Protein AF-A0A453KCB7-F1 (afdb_monomer_lite)

Foldseek 3Di:
DDDDDDDDDDDDDDDDDDDDDDDDDDDDDDDDDDDDDDDPPPPDPPPPQQPQAALFQRDGFDWDFAPALQSGIWAADCVRCVVRNGPTPHHDPVLVVVLVVCPVNSHDHDPCRVQQWAAQLAPRDIWHNDPVPQTQWDHAPPRSPSHIHGLLRQLCLVCVPDPVSSVVSSVVVSVPDHHHGLLQAAPQPRDGADLVDQQRQWAAESRHSHIHGNVGDDVLQDCDQDPVVRRDHFWHDPPGPSYIYGHPPVD

Radius of gyration: 25.97 Å; chains: 1; bounding box: 80×71×71 Å

Structure (mmCIF, N/CA/C/O backbone):
data_AF-A0A453KCB7-F1
#
_entry.id   AF-A0A453KCB7-F1
#
loop_
_atom_site.group_PDB
_atom_site.id
_atom_site.type_symbol
_atom_site.label_atom_id
_atom_site.label_alt_id
_atom_site.label_comp_id
_atom_site.label_asym_id
_atom_site.label_entity_id
_atom_site.label_seq_id
_atom_site.pdbx_PDB_ins_code
_atom_site.Cartn_x
_atom_site.Cartn_y
_atom_site.Cartn_z
_atom_site.occupancy
_atom_site.B_iso_or_equiv
_atom_site.auth_seq_id
_atom_site.auth_comp_id
_atom_site.auth_asym_id
_atom_site.auth_atom_id
_atom_site.pdbx_PDB_model_num
ATOM 1 N N . MET A 1 1 ? -40.804 34.529 1.911 1.00 41.56 1 MET A N 1
ATOM 2 C CA . MET A 1 1 ? -39.452 33.935 1.994 1.00 41.56 1 MET A CA 1
ATOM 3 C C . MET A 1 1 ? -38.650 34.722 3.017 1.00 41.56 1 MET A C 1
ATOM 5 O O . MET A 1 1 ? -38.252 35.844 2.739 1.00 41.56 1 MET A O 1
ATOM 9 N N . ALA A 1 2 ? -38.554 34.198 4.239 1.00 29.33 2 ALA A N 1
ATOM 10 C CA . ALA A 1 2 ? -37.976 34.894 5.384 1.00 29.33 2 ALA A CA 1
ATOM 11 C C . ALA A 1 2 ? -36.468 34.620 5.481 1.00 29.33 2 ALA A C 1
ATOM 13 O O . ALA A 1 2 ? -36.038 33.469 5.507 1.00 29.33 2 ALA A O 1
ATOM 14 N N . VAL A 1 3 ? -35.679 35.692 5.529 1.00 31.62 3 VAL A N 1
ATOM 15 C CA . VAL A 1 3 ? -34.226 35.668 5.714 1.00 31.62 3 VAL A CA 1
ATOM 16 C C . VAL A 1 3 ? -33.945 35.707 7.215 1.00 31.62 3 VAL A C 1
ATOM 18 O O . VAL A 1 3 ? -34.138 36.742 7.848 1.00 31.62 3 VAL A O 1
ATOM 21 N N . ILE A 1 4 ? -33.483 34.597 7.793 1.00 30.34 4 ILE A N 1
ATOM 22 C CA . ILE A 1 4 ? -33.011 34.554 9.184 1.00 30.34 4 ILE A CA 1
ATOM 23 C C . ILE A 1 4 ? -31.482 34.475 9.165 1.00 30.34 4 ILE A C 1
ATOM 25 O O . ILE A 1 4 ? -30.887 33.419 8.964 1.00 30.34 4 ILE A O 1
ATOM 29 N N . LYS A 1 5 ? -30.846 35.635 9.363 1.00 32.28 5 LYS A N 1
ATOM 30 C CA . LYS A 1 5 ? -29.424 35.768 9.703 1.00 32.28 5 LYS A CA 1
ATOM 31 C C . LYS A 1 5 ? -29.228 35.321 11.153 1.00 32.28 5 LYS A C 1
ATOM 33 O O . LYS A 1 5 ? -29.702 35.999 12.062 1.00 32.28 5 LYS A O 1
ATOM 38 N N . VAL A 1 6 ? -28.496 34.231 11.380 1.00 31.25 6 VAL A N 1
ATOM 39 C CA . VAL A 1 6 ? -28.022 33.866 12.724 1.00 31.25 6 VAL A CA 1
ATOM 40 C C . VAL A 1 6 ? -26.635 34.463 12.960 1.00 31.25 6 VAL A C 1
ATOM 42 O O . VAL A 1 6 ? -25.749 34.452 12.110 1.00 31.25 6 VAL A O 1
ATOM 45 N N . ARG A 1 7 ? -26.519 35.073 14.135 1.00 28.81 7 ARG A N 1
ATOM 46 C CA . ARG A 1 7 ? -25.497 35.999 14.616 1.00 28.81 7 ARG A CA 1
ATOM 47 C C . ARG A 1 7 ? -24.316 35.204 15.187 1.00 28.81 7 ARG A C 1
ATOM 49 O O . ARG A 1 7 ? -24.512 34.427 16.114 1.00 28.81 7 ARG A O 1
ATOM 56 N N . MET A 1 8 ? -23.097 35.411 14.681 1.00 31.83 8 MET A N 1
ATOM 57 C CA . MET A 1 8 ? -21.893 34.831 15.294 1.00 31.83 8 MET A CA 1
ATOM 58 C C . MET A 1 8 ? -21.563 35.558 16.604 1.00 31.83 8 MET A C 1
ATOM 60 O O . MET A 1 8 ? -21.292 36.761 16.616 1.00 31.83 8 MET A O 1
ATOM 64 N N . SER A 1 9 ? -21.604 34.833 17.720 1.00 33.06 9 SER A N 1
ATOM 65 C CA . SER A 1 9 ? -21.192 35.314 19.037 1.00 33.06 9 SER A CA 1
ATOM 66 C C . SER A 1 9 ? -19.686 35.130 19.246 1.00 33.06 9 SER A C 1
ATOM 68 O O . SER A 1 9 ? -19.130 34.055 19.041 1.00 33.06 9 SER A O 1
ATOM 70 N N . LYS A 1 10 ? -19.050 36.224 19.671 1.00 31.62 10 LYS A N 1
ATOM 71 C CA . LYS A 1 10 ? -17.623 36.411 19.959 1.00 31.62 10 LYS A CA 1
ATOM 72 C C . LYS A 1 10 ? -17.105 35.423 21.018 1.00 31.62 10 LYS A C 1
ATOM 74 O O . LYS A 1 10 ? -17.576 35.455 22.152 1.00 31.62 10 LYS A O 1
ATOM 79 N N . LEU A 1 11 ? -16.069 34.649 20.692 1.00 31.98 11 LEU A N 1
ATOM 80 C CA . LEU A 1 11 ? -15.207 33.991 21.681 1.00 31.98 11 LEU A CA 1
ATOM 81 C C . LEU A 1 11 ? -14.164 34.999 22.184 1.00 31.98 11 LEU A C 1
ATOM 83 O O . LEU A 1 11 ? -13.459 35.635 21.399 1.00 31.98 11 LEU A O 1
ATOM 87 N N . ARG A 1 12 ? -14.123 35.194 23.506 1.00 31.25 12 ARG A N 1
ATOM 88 C CA . ARG A 1 12 ? -13.197 36.098 24.199 1.00 31.25 12 ARG A CA 1
ATOM 89 C C . ARG A 1 12 ? -11.869 35.390 24.482 1.00 31.25 12 ARG A C 1
ATOM 91 O O . ARG A 1 12 ? -11.841 34.231 24.875 1.00 31.25 12 ARG A O 1
ATOM 98 N N . LYS A 1 13 ? -10.788 36.146 24.300 1.00 27.88 13 LYS A N 1
ATOM 99 C CA . LYS A 1 13 ? -9.385 35.826 24.597 1.00 27.88 13 LYS A CA 1
ATOM 100 C C . LYS A 1 13 ? -9.148 35.967 26.110 1.00 27.88 13 LYS A C 1
ATOM 102 O O . LYS A 1 13 ? -9.573 36.975 26.672 1.00 27.88 13 LYS A O 1
ATOM 107 N N . ALA A 1 14 ? -8.452 35.026 26.748 1.00 28.95 14 ALA A N 1
ATOM 108 C CA . ALA A 1 14 ? -7.941 35.180 28.114 1.00 28.95 14 ALA A CA 1
ATOM 109 C C . ALA A 1 14 ? -6.407 35.085 28.118 1.00 28.95 14 ALA A C 1
ATOM 111 O O . ALA A 1 14 ? -5.822 34.300 27.373 1.00 28.95 14 ALA A O 1
ATOM 112 N N . LYS A 1 15 ? -5.792 35.978 28.899 1.00 29.30 15 LYS A N 1
ATOM 113 C CA . LYS A 1 15 ? -4.361 36.290 29.003 1.00 29.30 15 LYS A CA 1
ATOM 114 C C . LYS A 1 15 ? -3.685 35.483 30.124 1.00 29.30 15 LYS A C 1
ATOM 116 O O . LYS A 1 15 ? -4.331 35.094 31.089 1.00 29.30 15 LYS A O 1
ATOM 121 N N . SER A 1 16 ? -2.374 35.341 29.958 1.00 28.94 16 SER A N 1
ATOM 122 C CA . SER A 1 16 ? -1.310 34.885 30.865 1.00 28.94 16 SER A CA 1
ATOM 123 C C . SER A 1 16 ? -1.221 35.606 32.216 1.00 28.94 16 SER A C 1
ATOM 125 O O . SER A 1 16 ? -1.474 36.811 32.246 1.00 28.94 16 SER A O 1
ATOM 127 N N . VAL A 1 17 ? -0.690 34.920 33.244 1.00 30.56 17 VAL A N 1
ATOM 128 C CA . VAL A 1 17 ? 0.020 35.509 34.405 1.00 30.56 17 VAL A CA 1
ATOM 129 C C . VAL A 1 17 ? 1.101 34.524 34.931 1.00 30.56 17 VAL A C 1
ATOM 131 O O . VAL A 1 17 ? 0.758 33.455 35.429 1.00 30.56 17 VAL A O 1
ATOM 134 N N . GLU A 1 18 ? 2.387 34.884 34.778 1.00 27.91 18 GLU A N 1
ATOM 135 C CA . GLU A 1 18 ? 3.555 34.546 35.644 1.00 27.91 18 GLU A CA 1
ATOM 136 C C . GLU A 1 18 ? 3.420 35.334 36.974 1.00 27.91 18 GLU A C 1
ATOM 138 O O . GLU A 1 18 ? 2.733 36.348 36.990 1.00 27.91 18 GLU A O 1
ATOM 143 N N . ASP A 1 19 ? 3.985 35.039 38.146 1.00 28.39 19 ASP A N 1
ATOM 144 C CA . ASP A 1 19 ? 5.304 34.544 38.561 1.00 28.39 19 ASP A CA 1
ATOM 145 C C . ASP A 1 19 ? 5.238 34.363 40.105 1.00 28.39 19 ASP A C 1
ATOM 147 O O . ASP A 1 19 ? 4.403 35.017 40.740 1.00 28.39 19 ASP A O 1
ATOM 151 N N . SER A 1 20 ? 6.134 33.584 40.729 1.00 30.25 20 SER A N 1
ATOM 152 C CA . SER A 1 20 ? 6.826 33.964 41.987 1.00 30.25 20 SER A CA 1
ATOM 153 C C . SER A 1 20 ? 7.680 32.841 42.589 1.00 30.25 20 SER A C 1
ATOM 155 O O . SER A 1 20 ? 7.217 31.792 43.030 1.00 30.25 20 SER A O 1
ATOM 157 N N . ARG A 1 21 ? 8.967 33.179 42.648 1.00 30.42 21 ARG A N 1
ATOM 158 C CA . ARG A 1 21 ? 10.154 32.519 43.202 1.00 30.42 21 ARG A CA 1
ATOM 159 C C . ARG A 1 21 ? 10.102 32.290 44.719 1.00 30.42 21 ARG A C 1
ATOM 161 O O . ARG A 1 21 ? 9.558 33.121 45.437 1.00 30.42 21 ARG A O 1
ATOM 168 N N . HIS A 1 22 ? 10.872 31.305 45.199 1.00 30.73 22 HIS A N 1
ATOM 169 C CA . HIS A 1 22 ? 11.729 31.431 46.390 1.00 30.73 22 HIS A CA 1
ATOM 170 C C . HIS A 1 22 ? 13.075 30.705 46.170 1.00 30.73 22 HIS A C 1
ATOM 172 O O . HIS A 1 22 ? 13.147 29.646 45.557 1.00 30.73 22 HIS A O 1
ATOM 178 N N . LYS A 1 23 ? 14.140 31.369 46.629 1.00 29.19 23 LYS A N 1
ATOM 179 C CA . LYS A 1 23 ? 15.594 31.142 46.473 1.00 29.19 23 LYS A CA 1
ATOM 180 C C . LYS A 1 23 ? 16.082 30.314 47.693 1.00 29.19 23 LYS A C 1
ATOM 182 O O . LYS A 1 23 ? 15.502 30.486 48.761 1.00 29.19 23 LYS A O 1
ATOM 187 N N . SER A 1 24 ? 17.124 29.466 47.670 1.00 30.88 24 SER A N 1
ATOM 188 C CA . SER A 1 24 ? 18.532 29.883 47.880 1.00 30.88 24 SER A CA 1
ATOM 189 C C . SER A 1 24 ? 19.540 28.711 47.982 1.00 30.88 24 SER A C 1
ATOM 191 O O . SER A 1 24 ? 19.246 27.724 48.643 1.00 30.88 24 SER A O 1
ATOM 193 N N . ALA A 1 25 ? 20.742 28.957 47.421 1.00 28.39 25 ALA A N 1
ATOM 194 C CA . ALA A 1 25 ? 22.129 28.579 47.804 1.00 28.39 25 ALA A CA 1
ATOM 195 C C . ALA A 1 25 ? 22.531 27.082 47.928 1.00 28.39 25 ALA A C 1
ATOM 197 O O . ALA A 1 25 ? 22.024 26.380 48.788 1.00 28.39 25 ALA A O 1
ATOM 198 N N . SER A 1 26 ? 23.390 26.492 47.075 1.00 27.88 26 SER A N 1
ATOM 199 C CA . SER A 1 26 ? 24.835 26.710 46.775 1.00 27.88 26 SER A CA 1
ATOM 200 C C . SER A 1 26 ? 25.822 26.092 47.785 1.00 27.88 26 SER A C 1
ATOM 202 O O . SER A 1 26 ? 25.968 26.628 48.881 1.00 27.88 26 SER A O 1
ATOM 204 N N . ARG A 1 27 ? 26.576 25.060 47.348 1.00 29.47 27 ARG A N 1
ATOM 205 C CA . ARG A 1 27 ? 28.035 24.837 47.559 1.00 29.47 27 ARG A CA 1
ATOM 206 C C . ARG A 1 27 ? 28.506 23.526 46.882 1.00 29.47 27 ARG A C 1
ATOM 208 O O . ARG A 1 27 ? 28.084 22.449 47.281 1.00 29.47 27 ARG A O 1
ATOM 215 N N . GLU A 1 28 ? 29.395 23.639 45.892 1.00 28.20 28 GLU A N 1
ATOM 216 C CA . GLU A 1 28 ? 30.331 22.589 45.416 1.00 28.20 28 GLU A CA 1
ATOM 217 C C . GLU A 1 28 ? 31.746 22.855 46.016 1.00 28.20 28 GLU A C 1
ATOM 219 O O . GLU A 1 28 ? 31.841 23.809 46.800 1.00 28.20 28 GLU A O 1
ATOM 224 N N . PRO A 1 29 ? 32.876 22.183 45.649 1.00 38.56 29 PRO A N 1
ATOM 225 C CA . PRO A 1 29 ? 33.116 20.967 44.830 1.00 38.56 29 PRO A CA 1
ATOM 226 C C . PRO A 1 29 ? 34.143 19.975 45.451 1.00 38.56 29 PRO A C 1
ATOM 228 O O . PRO A 1 29 ? 34.839 20.334 46.398 1.00 38.56 29 PRO A O 1
ATOM 231 N N . LYS A 1 30 ? 34.340 18.778 44.860 1.00 30.33 30 LYS A N 1
ATOM 232 C CA . LYS A 1 30 ? 35.670 18.121 44.773 1.00 30.33 30 LYS A CA 1
ATOM 233 C C . LYS A 1 30 ? 35.814 17.233 43.530 1.00 30.33 30 LYS A C 1
ATOM 235 O O . LYS A 1 30 ? 34.932 16.450 43.196 1.00 30.33 30 LYS A O 1
ATOM 240 N N . GLU A 1 31 ? 36.967 17.407 42.893 1.00 26.72 31 GLU A N 1
ATOM 241 C CA . GLU A 1 31 ? 37.466 16.789 41.666 1.00 26.72 31 GLU A CA 1
ATOM 242 C C . GLU A 1 31 ? 37.815 15.301 41.821 1.00 26.72 31 GLU A C 1
ATOM 244 O O . GLU A 1 31 ? 38.235 14.847 42.885 1.00 26.72 31 GLU A O 1
ATOM 249 N N . GLY A 1 32 ? 37.737 14.571 40.708 1.00 27.88 32 GLY A N 1
ATOM 250 C CA . GLY A 1 32 ? 38.298 13.234 40.542 1.00 27.88 32 GLY A CA 1
ATOM 251 C C . GLY A 1 32 ? 38.357 12.875 39.060 1.00 27.88 32 GLY A C 1
ATOM 252 O O . GLY A 1 32 ? 37.350 12.514 38.462 1.00 27.88 32 GLY A O 1
ATOM 253 N N . GLN A 1 33 ? 39.538 13.039 38.465 1.00 31.34 33 GLN A N 1
ATOM 254 C CA . GLN A 1 33 ? 39.859 12.698 37.079 1.00 31.34 33 GLN A CA 1
ATOM 255 C C . GLN A 1 33 ? 39.715 11.191 36.826 1.00 31.34 33 GLN A C 1
ATOM 257 O O . GLN A 1 33 ? 40.249 10.384 37.583 1.00 31.34 33 GLN A O 1
ATOM 262 N N . SER A 1 34 ? 39.113 10.810 35.699 1.00 30.91 34 SER A N 1
ATOM 263 C CA . SER A 1 34 ? 39.568 9.638 34.949 1.00 30.91 34 SER A CA 1
ATOM 264 C C . SER A 1 34 ? 39.183 9.758 33.479 1.00 30.91 34 SER A C 1
ATOM 266 O O . SER A 1 34 ? 38.151 10.317 33.116 1.00 30.91 34 SER A O 1
ATOM 268 N N . SER A 1 35 ? 40.100 9.307 32.643 1.00 31.36 35 SER A N 1
ATOM 269 C CA . SER A 1 35 ? 40.261 9.615 31.234 1.00 31.36 35 SER A CA 1
ATOM 270 C C . SER A 1 35 ? 39.748 8.497 30.318 1.00 31.36 35 SER A C 1
ATOM 272 O O . SER A 1 35 ? 39.725 7.326 30.685 1.00 31.36 35 SER A O 1
ATOM 274 N N . ASN A 1 36 ? 39.513 8.899 29.058 1.00 30.78 36 ASN A N 1
ATOM 275 C CA . ASN A 1 36 ? 39.537 8.099 27.819 1.00 30.78 36 ASN A CA 1
ATOM 276 C C . ASN A 1 36 ? 38.233 7.388 27.369 1.00 30.78 36 ASN A C 1
ATOM 278 O O . ASN A 1 36 ? 37.413 7.000 28.190 1.00 30.78 36 ASN A O 1
ATOM 282 N N . PRO A 1 37 ? 38.077 7.075 26.065 1.00 36.44 37 PRO A N 1
ATOM 283 C CA . PRO A 1 37 ? 38.088 7.967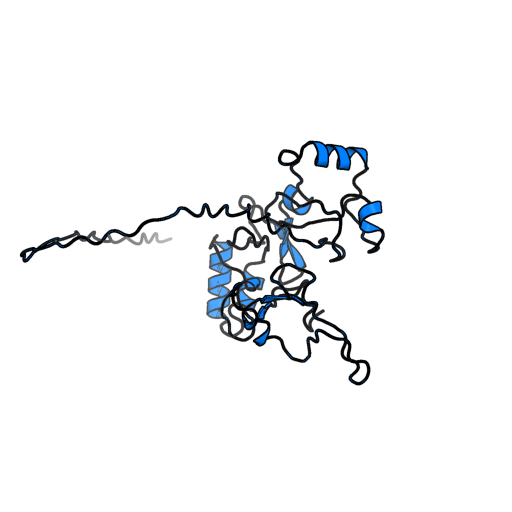 24.903 1.00 36.44 37 PRO A CA 1
ATOM 284 C C . PRO A 1 37 ? 36.794 7.882 24.065 1.00 36.44 37 PRO A C 1
ATOM 286 O O . PRO A 1 37 ? 36.002 6.944 24.152 1.00 36.44 37 PRO A O 1
ATOM 289 N N . LYS A 1 38 ? 36.647 8.863 23.167 1.00 37.97 38 LYS A N 1
ATOM 290 C CA . LYS A 1 38 ? 35.684 8.917 22.058 1.00 37.97 38 LYS A CA 1
ATOM 291 C C . LYS A 1 38 ? 35.571 7.573 21.322 1.00 37.97 38 LYS A C 1
ATOM 293 O O . LYS A 1 38 ? 36.537 7.125 20.709 1.00 37.97 38 LYS A O 1
ATOM 298 N N . ARG A 1 39 ? 34.365 7.003 21.273 1.00 30.97 39 ARG A N 1
ATOM 299 C CA . ARG A 1 39 ? 33.957 6.104 20.187 1.00 30.97 39 ARG A CA 1
ATOM 300 C C . ARG A 1 39 ? 33.005 6.864 19.280 1.00 30.97 39 ARG A C 1
ATOM 302 O O . ARG A 1 39 ? 31.911 7.242 19.684 1.00 30.97 39 ARG A O 1
ATOM 309 N N . ALA A 1 40 ? 33.486 7.128 18.071 1.00 35.38 40 ALA A N 1
ATOM 310 C CA . ALA A 1 40 ? 32.668 7.557 16.957 1.00 35.38 40 ALA A CA 1
ATOM 311 C C . ALA A 1 40 ? 31.656 6.442 16.673 1.00 35.38 40 ALA A C 1
ATOM 313 O O . ALA A 1 40 ? 32.043 5.362 16.230 1.00 35.38 40 ALA A O 1
ATOM 314 N N . ASN A 1 41 ? 30.383 6.684 16.973 1.00 35.50 41 ASN A N 1
ATOM 315 C CA . ASN A 1 41 ? 29.322 5.838 16.458 1.00 35.50 41 ASN A CA 1
ATOM 316 C C . ASN A 1 41 ? 29.018 6.360 15.055 1.00 35.50 41 ASN A C 1
ATOM 318 O O . ASN A 1 41 ? 28.283 7.330 14.885 1.00 35.50 41 ASN A O 1
ATOM 322 N N . GLY A 1 42 ? 29.699 5.789 14.063 1.00 37.25 42 GLY A N 1
ATOM 323 C CA . GLY A 1 42 ? 29.255 5.894 12.685 1.00 37.25 42 GLY A CA 1
ATOM 324 C C . GLY A 1 42 ? 27.959 5.109 12.588 1.00 37.25 42 GLY A C 1
ATOM 325 O O . GLY A 1 42 ? 27.992 3.889 12.452 1.00 37.25 42 GLY A O 1
ATOM 326 N N . GLU A 1 43 ? 26.829 5.795 12.729 1.00 40.00 43 GLU A N 1
ATOM 327 C CA . GLU A 1 43 ? 25.559 5.256 12.270 1.00 40.00 43 GLU A CA 1
ATOM 328 C C . GLU A 1 43 ? 25.718 5.042 10.766 1.00 40.00 43 GLU A C 1
ATOM 330 O O . GLU A 1 43 ? 25.821 5.995 9.991 1.00 40.00 43 GLU A O 1
ATOM 335 N N . ALA A 1 44 ? 25.841 3.775 10.364 1.00 38.69 44 ALA A N 1
ATOM 336 C CA . ALA A 1 44 ? 25.699 3.406 8.969 1.00 38.69 44 ALA A CA 1
ATOM 337 C C . ALA A 1 44 ? 24.370 3.997 8.469 1.00 38.69 44 ALA A C 1
ATOM 339 O O . ALA A 1 44 ? 23.391 3.984 9.228 1.00 38.69 44 ALA A O 1
ATOM 340 N N . PRO A 1 45 ? 24.312 4.531 7.237 1.00 33.56 45 PRO A N 1
ATOM 341 C CA . PRO A 1 45 ? 23.055 4.992 6.680 1.00 33.56 45 PRO A CA 1
ATOM 342 C C . PRO A 1 45 ? 22.052 3.849 6.799 1.00 33.56 45 PRO A C 1
ATOM 344 O O . PRO A 1 45 ? 22.319 2.730 6.362 1.00 33.56 45 PRO A O 1
ATOM 347 N N . VAL A 1 46 ? 20.927 4.110 7.460 1.00 41.22 46 VAL A N 1
ATOM 348 C CA . VAL A 1 46 ? 19.795 3.192 7.434 1.00 41.22 46 VAL A CA 1
ATOM 349 C C . VAL A 1 46 ? 19.340 3.175 5.983 1.00 41.22 46 VAL A C 1
ATOM 351 O O . VAL A 1 46 ? 18.654 4.103 5.547 1.00 41.22 46 VAL A O 1
ATOM 354 N N . GLU A 1 47 ? 19.794 2.164 5.241 1.00 39.91 47 GLU A N 1
ATOM 355 C CA . GLU A 1 47 ? 19.399 1.932 3.858 1.00 39.91 47 GLU A CA 1
ATOM 356 C C . GLU A 1 47 ? 17.873 2.049 3.768 1.00 39.91 47 GLU A C 1
ATOM 358 O O . GLU A 1 47 ? 17.152 1.566 4.661 1.00 39.91 47 GLU A O 1
ATOM 363 N N . PRO A 1 48 ? 17.340 2.769 2.767 1.00 40.31 48 PRO A N 1
ATOM 364 C CA . PRO A 1 48 ? 15.910 2.957 2.670 1.00 40.31 48 PRO A CA 1
ATOM 365 C C . PRO A 1 48 ? 15.270 1.572 2.593 1.00 40.31 48 PRO A C 1
ATOM 367 O O . PRO A 1 48 ? 15.635 0.769 1.744 1.00 40.31 48 PRO A O 1
ATOM 370 N N . GLN A 1 49 ? 14.317 1.307 3.489 1.00 48.69 49 GLN A N 1
ATOM 371 C CA . GLN A 1 49 ? 13.432 0.136 3.485 1.00 48.69 49 GLN A CA 1
ATOM 372 C C . GLN A 1 49 ? 12.543 0.170 2.227 1.00 48.69 49 GLN A C 1
ATOM 374 O O . GLN A 1 49 ? 11.324 0.345 2.307 1.00 48.69 49 GLN A O 1
ATOM 379 N N . GLN A 1 50 ? 13.165 0.125 1.049 1.00 50.62 50 GLN A N 1
ATOM 380 C CA . GLN A 1 50 ? 12.519 -0.050 -0.234 1.00 50.62 50 GLN A CA 1
ATOM 381 C C . GLN A 1 50 ? 11.800 -1.386 -0.167 1.00 50.62 50 GLN A C 1
ATOM 383 O O . GLN A 1 50 ? 12.340 -2.365 0.337 1.00 50.62 50 GLN A O 1
ATOM 388 N N . ARG A 1 51 ? 10.539 -1.419 -0.602 1.00 65.44 51 ARG A N 1
ATOM 389 C CA . ARG A 1 51 ? 9.759 -2.653 -0.546 1.00 65.44 51 ARG A CA 1
ATOM 390 C C . ARG A 1 51 ? 10.483 -3.710 -1.372 1.00 65.44 51 ARG A C 1
ATOM 392 O O . ARG A 1 51 ? 10.640 -3.550 -2.578 1.00 65.44 51 ARG A O 1
ATOM 399 N N . GLU A 1 52 ? 10.896 -4.775 -0.705 1.00 82.44 52 GLU A N 1
ATOM 400 C CA . GLU A 1 52 ? 11.836 -5.773 -1.233 1.00 82.44 52 GLU A CA 1
ATOM 401 C C . GLU A 1 52 ? 11.168 -6.813 -2.136 1.00 82.44 52 GLU A C 1
ATOM 403 O O . GLU A 1 52 ? 11.798 -7.766 -2.583 1.00 82.44 52 GLU A O 1
ATOM 408 N N . VAL A 1 53 ? 9.875 -6.630 -2.410 1.00 90.12 53 VAL A N 1
ATOM 409 C CA . VAL A 1 53 ? 9.073 -7.537 -3.224 1.00 90.12 53 VAL A CA 1
ATOM 410 C C . VAL A 1 53 ? 8.333 -6.785 -4.316 1.00 90.12 53 VAL A C 1
ATOM 412 O O . VAL A 1 53 ? 7.835 -5.667 -4.137 1.00 90.12 53 VAL A O 1
ATOM 415 N N . CYS A 1 54 ? 8.221 -7.442 -5.460 1.00 94.19 54 CYS A N 1
ATOM 416 C CA . CYS A 1 54 ? 7.492 -6.975 -6.617 1.00 94.19 54 CYS A CA 1
ATOM 417 C C . CYS A 1 54 ? 5.993 -6.870 -6.314 1.00 94.19 54 CYS A C 1
ATOM 419 O O . CYS A 1 54 ? 5.372 -7.780 -5.770 1.00 94.19 54 CYS A O 1
ATOM 421 N N . ALA A 1 55 ? 5.362 -5.776 -6.730 1.00 93.31 55 ALA A N 1
ATOM 422 C CA . ALA A 1 55 ? 3.938 -5.559 -6.517 1.00 93.31 55 ALA A CA 1
ATOM 423 C C . ALA A 1 55 ? 3.030 -6.484 -7.345 1.00 93.31 55 ALA A C 1
ATOM 425 O O . ALA A 1 55 ? 1.835 -6.547 -7.054 1.00 93.31 55 ALA A O 1
ATOM 426 N N . PHE A 1 56 ? 3.573 -7.160 -8.361 1.00 93.62 56 PHE A N 1
ATOM 427 C CA . PHE A 1 56 ? 2.826 -8.075 -9.223 1.00 93.62 56 PHE A CA 1
ATOM 428 C C . PHE A 1 56 ? 2.887 -9.523 -8.735 1.00 93.62 56 PHE A C 1
ATOM 430 O O . PHE A 1 56 ? 1.838 -10.143 -8.582 1.00 93.62 56 PHE A O 1
ATOM 437 N N . CYS A 1 57 ? 4.083 -10.047 -8.464 1.00 93.62 57 CYS A N 1
ATOM 438 C CA . CYS A 1 57 ? 4.276 -11.460 -8.122 1.00 93.62 57 CYS A CA 1
ATOM 439 C C . CYS A 1 57 ? 4.639 -11.718 -6.653 1.00 93.62 57 CYS A C 1
ATOM 441 O O . CYS A 1 57 ? 4.660 -12.871 -6.248 1.00 93.62 57 CYS A O 1
ATOM 443 N N . ASP A 1 58 ? 4.899 -10.675 -5.859 1.00 90.88 58 ASP A N 1
ATOM 444 C CA . ASP A 1 58 ? 5.362 -10.769 -4.466 1.00 90.88 58 ASP A CA 1
ATOM 445 C C . ASP A 1 58 ? 6.714 -11.478 -4.265 1.00 90.88 58 ASP A C 1
ATOM 447 O O . ASP A 1 58 ? 7.083 -11.762 -3.128 1.00 90.88 58 ASP A O 1
ATOM 451 N N . ASP A 1 59 ? 7.474 -11.690 -5.343 1.00 90.38 59 ASP A N 1
ATOM 452 C CA . ASP A 1 59 ? 8.860 -12.169 -5.307 1.00 90.38 59 ASP A CA 1
ATOM 453 C C . ASP A 1 59 ? 9.852 -10.992 -5.317 1.00 90.38 59 ASP A C 1
ATOM 455 O O . ASP A 1 59 ? 9.532 -9.892 -5.786 1.00 90.38 59 ASP A O 1
ATOM 459 N N . GLY A 1 60 ? 11.049 -11.220 -4.785 1.00 89.50 60 GLY A N 1
ATOM 460 C CA . GLY A 1 60 ? 12.139 -10.250 -4.727 1.00 89.50 60 GLY A CA 1
ATOM 461 C C . GLY A 1 60 ? 13.029 -10.260 -5.973 1.00 89.50 60 GLY A C 1
ATOM 462 O O . GLY A 1 60 ? 12.607 -10.630 -7.072 1.00 89.50 60 GLY A O 1
ATOM 463 N N . GLY A 1 61 ? 14.283 -9.840 -5.801 1.00 90.75 61 GLY A N 1
ATOM 464 C CA . GLY A 1 61 ? 15.294 -9.770 -6.860 1.00 90.75 61 GLY A CA 1
ATOM 465 C C . GLY A 1 61 ? 15.563 -8.340 -7.324 1.00 90.75 61 GLY A C 1
ATOM 466 O O . GLY A 1 61 ? 15.490 -7.402 -6.533 1.00 90.75 61 GLY A O 1
ATOM 467 N N . GLU A 1 62 ? 15.884 -8.170 -8.607 1.00 92.94 62 GLU A N 1
ATOM 468 C CA . GLU A 1 62 ? 16.158 -6.847 -9.174 1.00 92.94 62 GLU A CA 1
ATOM 469 C C . GLU A 1 62 ? 14.847 -6.074 -9.373 1.00 92.94 62 GLU A C 1
ATOM 471 O O . GLU A 1 62 ? 14.004 -6.441 -10.202 1.00 92.94 62 GLU A O 1
ATOM 476 N N . LEU A 1 63 ? 14.672 -4.995 -8.613 1.00 94.00 63 LEU A N 1
ATOM 477 C CA . LEU A 1 63 ? 13.437 -4.220 -8.584 1.00 94.00 63 LEU A CA 1
ATOM 478 C C . LEU A 1 63 ? 13.689 -2.738 -8.863 1.00 94.00 63 LEU A C 1
ATOM 480 O O . LEU A 1 63 ? 14.689 -2.157 -8.453 1.00 94.00 63 LEU A O 1
ATOM 484 N N . ILE A 1 64 ? 12.716 -2.102 -9.510 1.00 94.06 64 ILE A N 1
ATOM 485 C CA . ILE A 1 64 ? 12.616 -0.648 -9.635 1.00 94.06 64 ILE A CA 1
ATOM 486 C C . ILE A 1 64 ? 11.502 -0.136 -8.720 1.00 94.06 64 ILE A C 1
ATOM 488 O O . ILE A 1 64 ? 10.372 -0.633 -8.762 1.00 94.06 64 ILE A O 1
ATOM 492 N N . CYS A 1 65 ? 11.819 0.855 -7.887 1.00 93.75 65 CYS A N 1
ATOM 493 C CA . CYS A 1 65 ? 10.883 1.458 -6.941 1.00 93.75 65 CYS A CA 1
ATOM 494 C C . CYS A 1 65 ? 10.193 2.676 -7.553 1.00 93.75 65 CYS A C 1
ATOM 496 O O . CYS A 1 65 ? 10.815 3.476 -8.240 1.00 93.75 65 CYS A O 1
ATOM 498 N N . CYS A 1 66 ? 8.897 2.831 -7.297 1.00 95.25 66 CYS A N 1
ATOM 499 C CA . CYS A 1 66 ? 8.159 4.028 -7.673 1.00 95.25 66 CYS A CA 1
ATOM 500 C C . CYS A 1 66 ? 8.414 5.165 -6.672 1.00 95.25 66 CYS A C 1
ATOM 502 O O . CYS A 1 66 ? 8.036 5.042 -5.509 1.00 95.25 66 CYS A O 1
ATOM 504 N N . ASP A 1 67 ? 8.913 6.301 -7.160 1.00 93.62 67 ASP A N 1
ATOM 505 C CA . ASP A 1 67 ? 9.163 7.538 -6.399 1.00 93.62 67 ASP A CA 1
ATOM 506 C C . ASP A 1 67 ? 7.889 8.340 -6.090 1.00 93.62 67 ASP A C 1
ATOM 508 O O . ASP A 1 67 ? 7.900 9.359 -5.400 1.00 93.62 67 ASP A O 1
ATOM 512 N N . GLY A 1 68 ? 6.749 7.894 -6.617 1.00 94.44 68 GLY A N 1
ATOM 513 C CA . GLY A 1 68 ? 5.437 8.392 -6.215 1.00 94.44 68 GLY A CA 1
ATOM 514 C C . GLY A 1 68 ? 4.987 7.863 -4.849 1.00 94.44 68 GLY A C 1
ATOM 515 O O . GLY A 1 68 ? 5.543 6.917 -4.298 1.00 94.44 68 GLY A O 1
ATOM 516 N N . GLY A 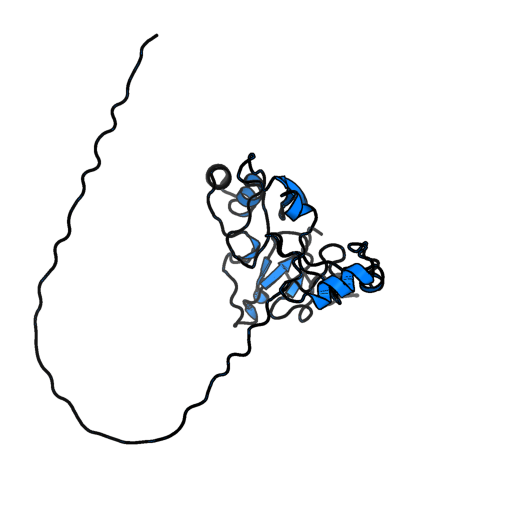1 69 ? 3.875 8.398 -4.338 1.00 93.12 69 GLY A N 1
ATOM 517 C CA . GLY A 1 69 ? 3.359 8.059 -3.003 1.00 93.12 69 GLY A CA 1
ATOM 518 C C . GLY A 1 69 ? 2.944 6.596 -2.784 1.00 93.12 69 GLY A C 1
ATOM 519 O O . GLY A 1 69 ? 2.644 6.226 -1.655 1.00 93.12 69 GLY A O 1
ATOM 520 N N . CYS A 1 70 ? 2.909 5.743 -3.816 1.00 95.00 70 CYS A N 1
ATOM 521 C CA . CYS A 1 70 ? 2.580 4.324 -3.642 1.00 95.00 70 CYS A CA 1
ATOM 522 C C . CYS A 1 70 ? 3.741 3.474 -3.113 1.00 95.00 70 CYS A C 1
ATOM 524 O O . CYS A 1 70 ? 3.482 2.404 -2.563 1.00 95.00 70 CYS A O 1
ATOM 526 N N . LEU A 1 71 ? 4.991 3.926 -3.298 1.00 93.19 71 LEU A N 1
ATOM 527 C CA . LEU A 1 71 ? 6.214 3.234 -2.863 1.00 93.19 71 LEU A CA 1
ATOM 528 C C . LEU A 1 71 ? 6.286 1.752 -3.284 1.00 93.19 71 LEU A C 1
ATOM 530 O O . LEU A 1 71 ? 6.891 0.930 -2.599 1.00 93.19 71 LEU A O 1
ATOM 534 N N . ARG A 1 72 ? 5.605 1.379 -4.375 1.00 94.00 72 ARG A N 1
ATOM 535 C CA . ARG A 1 72 ? 5.597 0.006 -4.897 1.00 94.00 72 ARG A CA 1
ATOM 536 C C . ARG A 1 72 ? 6.849 -0.256 -5.725 1.00 94.00 72 ARG A C 1
ATOM 538 O O . ARG A 1 72 ? 7.288 0.632 -6.454 1.00 94.00 72 ARG A O 1
ATOM 545 N N . SER A 1 73 ? 7.322 -1.493 -5.671 1.00 95.06 73 SER A N 1
ATOM 546 C CA . SER A 1 73 ? 8.472 -1.983 -6.431 1.00 95.06 73 SER A CA 1
ATOM 547 C C . SER A 1 73 ? 8.026 -2.968 -7.507 1.00 95.06 73 SER A C 1
ATOM 549 O O . SER A 1 73 ? 6.996 -3.627 -7.351 1.00 95.06 73 SER A O 1
ATOM 551 N N . PHE A 1 74 ? 8.767 -3.074 -8.606 1.00 96.12 74 PHE A N 1
ATOM 552 C CA . PHE A 1 74 ? 8.407 -3.929 -9.740 1.00 96.12 74 PHE A CA 1
ATOM 553 C C . PHE A 1 74 ? 9.646 -4.537 -10.393 1.00 96.12 74 PHE A C 1
ATOM 555 O O . PHE A 1 74 ? 10.689 -3.893 -10.418 1.00 96.12 74 PHE A O 1
ATOM 562 N N . HIS A 1 75 ? 9.529 -5.718 -11.005 1.00 97.12 75 HIS A N 1
ATOM 563 C CA . HIS A 1 75 ? 10.570 -6.204 -11.918 1.00 97.12 75 HIS A CA 1
ATOM 564 C C . HIS A 1 75 ? 10.621 -5.303 -13.167 1.00 97.12 75 HIS A C 1
ATOM 566 O O . HIS A 1 75 ? 9.586 -5.139 -13.831 1.00 97.12 75 HIS A O 1
ATOM 572 N N . PRO A 1 76 ? 11.778 -4.693 -13.500 1.00 95.81 76 PRO A N 1
ATOM 573 C CA . PRO A 1 76 ? 11.861 -3.693 -14.562 1.00 95.81 76 PRO A CA 1
ATOM 574 C C . PRO A 1 76 ? 11.728 -4.308 -15.960 1.00 95.81 76 PRO A C 1
ATOM 576 O O . PRO A 1 76 ? 10.975 -3.791 -16.785 1.00 95.81 76 PRO A O 1
ATOM 579 N N . THR A 1 77 ? 12.426 -5.414 -16.226 1.00 96.56 77 THR A N 1
ATOM 580 C CA . THR A 1 77 ? 12.464 -6.092 -17.535 1.00 96.56 77 THR A CA 1
ATOM 581 C C . THR A 1 77 ? 11.960 -7.531 -17.407 1.00 96.56 77 THR A C 1
ATOM 583 O O . THR A 1 77 ? 11.886 -8.056 -16.296 1.00 96.56 77 THR A O 1
ATOM 586 N N . LYS A 1 78 ? 11.639 -8.175 -18.540 1.00 96.06 78 LYS A N 1
ATOM 587 C CA . LYS A 1 78 ? 11.150 -9.567 -18.574 1.00 96.06 78 LYS A CA 1
ATOM 588 C C . LYS A 1 78 ? 12.117 -10.560 -17.924 1.00 96.06 78 LYS A C 1
ATOM 590 O O . LYS A 1 78 ? 11.662 -11.422 -17.187 1.00 96.06 78 LYS A O 1
ATOM 595 N N . GLU A 1 79 ? 13.416 -10.398 -18.166 1.00 95.62 79 GLU A N 1
ATOM 596 C CA . GLU A 1 79 ? 14.477 -11.250 -17.608 1.00 95.62 79 GLU A CA 1
ATOM 597 C C . GLU A 1 79 ? 14.436 -11.260 -16.074 1.00 95.62 79 GLU A C 1
ATOM 599 O O . GLU A 1 79 ? 14.372 -12.314 -15.450 1.00 95.62 79 GLU A O 1
ATOM 604 N N . HIS A 1 80 ? 14.341 -10.083 -15.449 1.00 95.62 80 HIS A N 1
ATOM 605 C CA . HIS A 1 80 ? 14.308 -9.975 -13.987 1.00 95.62 80 HIS A CA 1
ATOM 606 C C . HIS A 1 80 ? 13.051 -10.601 -13.356 1.00 95.62 80 HIS A C 1
ATOM 608 O O . HIS A 1 80 ? 13.068 -10.956 -12.182 1.00 95.62 80 HIS A O 1
ATOM 614 N N . GLY A 1 81 ? 11.960 -10.736 -14.116 1.00 94.88 81 GLY A N 1
ATOM 615 C CA . GLY A 1 81 ? 10.718 -11.361 -13.659 1.00 94.88 81 GLY A CA 1
ATOM 616 C C . GLY A 1 81 ? 10.556 -12.831 -14.046 1.00 94.88 81 GLY A C 1
ATOM 617 O O . GLY A 1 81 ? 9.559 -13.440 -13.660 1.00 94.88 81 GLY A O 1
ATOM 618 N N . GLU A 1 82 ? 11.493 -13.403 -14.802 1.00 95.12 82 GLU A N 1
ATOM 619 C CA . GLU A 1 82 ? 11.351 -14.728 -15.415 1.00 95.12 82 GLU A CA 1
ATOM 620 C C . GLU A 1 82 ? 11.183 -15.831 -14.368 1.00 95.12 82 GLU A C 1
ATOM 622 O O . GLU A 1 82 ? 10.253 -16.633 -14.454 1.00 95.12 82 GLU A O 1
ATOM 627 N N . ARG A 1 83 ? 12.006 -15.797 -13.312 1.00 93.50 83 ARG A N 1
ATOM 628 C CA . ARG A 1 83 ? 11.970 -16.764 -12.203 1.00 93.50 83 ARG A CA 1
ATOM 629 C C . ARG A 1 83 ? 10.587 -16.895 -11.556 1.00 93.50 83 ARG A C 1
ATOM 631 O O . ARG A 1 83 ? 10.226 -17.981 -11.116 1.00 93.50 83 ARG A O 1
ATOM 638 N N . SER A 1 84 ? 9.832 -15.800 -11.487 1.00 93.19 84 SER A N 1
ATOM 639 C CA . SER A 1 84 ? 8.516 -15.741 -10.836 1.00 93.19 84 SER A CA 1
ATOM 640 C C . SER A 1 84 ? 7.351 -15.680 -11.826 1.00 93.19 84 SER A C 1
ATOM 642 O O . SER A 1 84 ? 6.219 -15.425 -11.417 1.00 93.19 84 SER A O 1
ATOM 644 N N . MET A 1 85 ? 7.611 -15.877 -13.127 1.00 95.50 85 MET A N 1
ATOM 645 C CA . MET A 1 85 ? 6.633 -15.683 -14.209 1.00 95.50 85 MET A CA 1
ATOM 646 C C . MET A 1 85 ? 5.903 -14.330 -14.112 1.00 95.50 85 MET A C 1
ATOM 648 O O . MET A 1 85 ? 4.711 -14.205 -14.404 1.00 95.50 85 MET A O 1
ATOM 652 N N . CYS A 1 86 ? 6.616 -13.298 -13.660 1.00 97.00 86 CYS A N 1
ATOM 653 C CA . CYS A 1 86 ? 6.057 -11.978 -13.423 1.00 97.00 86 CYS A CA 1
ATOM 654 C C . CYS A 1 86 ? 5.716 -11.282 -14.747 1.00 97.00 86 CYS A C 1
ATOM 656 O O . CYS A 1 86 ? 6.463 -11.356 -15.720 1.00 97.00 86 CYS A O 1
ATOM 658 N N . THR A 1 87 ? 4.614 -10.526 -14.784 1.00 96.50 87 THR A N 1
ATOM 659 C CA . THR A 1 87 ? 4.254 -9.710 -15.960 1.00 96.50 87 THR A CA 1
ATOM 660 C C . THR A 1 87 ? 5.260 -8.577 -16.214 1.00 96.50 87 THR A C 1
ATOM 662 O O . THR A 1 87 ? 5.447 -8.167 -17.359 1.00 96.50 87 THR A O 1
ATOM 665 N N . THR A 1 88 ? 5.976 -8.132 -15.174 1.00 96.19 88 THR A N 1
ATOM 666 C CA . THR A 1 88 ? 6.997 -7.062 -15.194 1.00 96.19 88 THR A CA 1
ATOM 667 C C . THR A 1 88 ? 6.476 -5.714 -15.710 1.00 96.19 88 THR A C 1
ATOM 669 O O . THR A 1 88 ? 5.324 -5.576 -16.118 1.00 96.19 88 THR A O 1
ATOM 672 N N . LEU A 1 89 ? 7.321 -4.683 -15.683 1.00 95.88 89 LEU A N 1
ATOM 673 C CA . LEU A 1 89 ? 7.033 -3.409 -16.355 1.00 95.88 89 LEU A CA 1
ATOM 674 C C . LEU A 1 89 ? 7.327 -3.437 -17.860 1.00 95.88 89 LEU A C 1
ATOM 676 O O . LEU A 1 89 ? 6.942 -2.509 -18.572 1.00 95.88 89 LEU A O 1
ATOM 680 N N . GLY A 1 90 ? 8.034 -4.461 -18.347 1.00 95.06 90 GLY A N 1
ATOM 681 C CA . GLY A 1 90 ? 8.404 -4.578 -19.755 1.00 95.06 90 GLY A CA 1
ATOM 682 C C . GLY A 1 90 ? 9.343 -3.472 -20.248 1.00 95.06 90 GLY A C 1
ATOM 683 O O . GLY A 1 90 ? 9.332 -3.151 -21.438 1.00 95.06 90 GLY A O 1
ATOM 684 N N . LEU A 1 91 ? 10.151 -2.868 -19.367 1.00 94.94 91 LEU A N 1
ATOM 685 C CA . LEU A 1 91 ? 11.205 -1.953 -19.797 1.00 94.94 91 LEU A CA 1
ATOM 686 C C . LEU A 1 91 ? 12.200 -2.718 -20.674 1.00 94.94 91 LEU A C 1
ATOM 688 O O . LEU A 1 91 ? 12.545 -3.867 -20.398 1.00 94.94 91 LEU A O 1
ATOM 692 N N . ASN A 1 92 ? 12.660 -2.072 -21.744 1.00 94.50 92 ASN A N 1
ATOM 693 C CA . ASN A 1 92 ? 13.773 -2.604 -22.517 1.00 94.50 92 ASN A CA 1
ATOM 694 C C . ASN A 1 92 ? 15.099 -2.337 -21.793 1.00 94.50 92 ASN A C 1
ATOM 696 O O . ASN A 1 92 ? 15.192 -1.438 -20.950 1.00 94.50 92 ASN A O 1
ATOM 700 N N . GLU A 1 93 ? 16.129 -3.090 -22.170 1.00 92.19 93 GLU A N 1
ATOM 701 C CA . GLU A 1 93 ? 17.418 -3.045 -21.481 1.00 92.19 93 GLU A CA 1
ATOM 702 C C . GLU A 1 93 ? 18.065 -1.656 -21.536 1.00 92.19 93 GLU A C 1
ATOM 704 O O . GLU A 1 93 ? 18.548 -1.148 -20.532 1.00 92.19 93 GLU A O 1
ATOM 709 N N . ALA A 1 94 ? 17.963 -0.956 -22.670 1.00 93.50 94 ALA A N 1
ATOM 710 C CA . ALA A 1 94 ? 18.488 0.402 -22.804 1.00 93.50 94 ALA A CA 1
ATOM 711 C C . ALA A 1 94 ? 17.839 1.401 -21.823 1.00 93.50 94 ALA A C 1
ATOM 713 O O . ALA A 1 94 ? 18.533 2.217 -21.215 1.00 93.50 94 ALA A O 1
ATOM 714 N N . LYS A 1 95 ? 16.509 1.349 -21.642 1.00 93.00 95 LYS A N 1
ATOM 715 C CA . LYS A 1 95 ? 15.791 2.193 -20.671 1.00 93.00 95 LYS A CA 1
ATOM 716 C C . LYS A 1 95 ? 16.172 1.832 -19.240 1.00 93.00 95 LYS A C 1
ATOM 718 O O . LYS A 1 95 ? 16.349 2.738 -18.428 1.00 93.00 95 LYS A O 1
ATOM 723 N N . TRP A 1 96 ? 16.306 0.541 -18.947 1.00 93.69 96 TRP A N 1
ATOM 724 C CA . TRP A 1 96 ? 16.699 0.069 -17.625 1.00 93.69 96 TRP A CA 1
ATOM 725 C C . TRP A 1 96 ? 18.120 0.511 -17.254 1.00 93.69 96 TRP A C 1
ATOM 727 O O . TRP A 1 96 ? 18.333 1.115 -16.205 1.00 93.69 96 TRP A O 1
ATOM 737 N N . GLN A 1 97 ? 19.082 0.327 -18.156 1.00 92.81 97 GLN A N 1
ATOM 738 C CA . GLN A 1 97 ? 20.461 0.771 -17.954 1.00 92.81 97 GLN A CA 1
ATOM 739 C C . GLN A 1 97 ? 20.563 2.290 -17.828 1.00 92.81 97 GLN A C 1
ATOM 741 O O . GLN A 1 97 ? 21.285 2.791 -16.969 1.00 92.81 97 GLN A O 1
ATOM 746 N N . LYS A 1 98 ? 19.783 3.043 -18.614 1.00 92.00 98 LYS A N 1
ATOM 747 C CA . LYS A 1 98 ? 19.692 4.499 -18.460 1.00 92.00 98 LYS A CA 1
ATOM 748 C C . LYS A 1 98 ? 19.180 4.895 -17.074 1.00 92.00 98 LYS A C 1
ATOM 750 O O . LYS A 1 98 ? 19.726 5.820 -16.483 1.00 92.00 98 LYS A O 1
ATOM 755 N N . HIS A 1 99 ? 18.149 4.222 -16.566 1.00 90.25 99 HIS A N 1
ATOM 756 C CA . HIS A 1 99 ? 17.641 4.465 -15.217 1.00 90.25 99 HIS A CA 1
ATOM 757 C C . HIS A 1 99 ? 18.732 4.211 -14.169 1.00 90.25 99 HIS A C 1
ATOM 759 O O . HIS A 1 99 ? 19.022 5.099 -13.374 1.00 90.25 99 HIS A O 1
ATOM 765 N N . LYS A 1 100 ? 19.410 3.056 -14.232 1.00 90.50 100 LYS A N 1
ATOM 766 C CA . LYS A 1 100 ? 20.528 2.737 -13.328 1.00 90.50 100 LYS A CA 1
ATOM 767 C C . LYS A 1 100 ? 21.656 3.768 -13.394 1.00 90.50 100 LYS A C 1
ATOM 769 O O . LYS A 1 100 ? 22.147 4.199 -12.359 1.00 90.50 100 LYS A O 1
ATOM 774 N N . ALA A 1 101 ? 22.026 4.215 -14.594 1.00 92.50 101 ALA A N 1
ATOM 775 C CA . ALA A 1 101 ? 23.079 5.211 -14.789 1.00 92.50 101 ALA A CA 1
ATOM 776 C C . ALA A 1 101 ? 22.736 6.589 -14.196 1.00 92.50 101 ALA A C 1
ATOM 778 O O . ALA A 1 101 ? 23.635 7.354 -13.855 1.00 92.50 101 ALA A O 1
ATOM 779 N N . LEU A 1 102 ? 21.448 6.921 -14.078 1.00 90.62 102 LEU A N 1
ATOM 780 C CA . LEU A 1 102 ? 21.002 8.166 -13.454 1.00 90.62 102 LEU A CA 1
ATOM 781 C C . LEU A 1 102 ? 21.019 8.100 -11.918 1.00 90.62 102 LEU A C 1
ATOM 783 O O . LEU A 1 102 ? 20.982 9.157 -11.285 1.00 90.62 102 LEU A O 1
ATOM 787 N N . GLY A 1 103 ? 21.092 6.901 -11.327 1.00 84.44 103 GLY A N 1
ATOM 788 C CA . GLY A 1 103 ? 21.071 6.699 -9.877 1.00 84.44 103 GLY A CA 1
ATOM 789 C C . GLY A 1 103 ? 19.892 7.425 -9.228 1.00 84.44 103 GLY A C 1
ATOM 790 O O . GLY A 1 103 ? 18.766 7.349 -9.714 1.00 84.44 103 GLY A O 1
ATOM 791 N N . GLU A 1 104 ? 20.166 8.219 -8.192 1.00 78.75 104 GLU A N 1
ATOM 792 C CA . GLU A 1 104 ? 19.166 9.026 -7.470 1.00 78.75 104 GLU A CA 1
ATOM 793 C C . GLU A 1 104 ? 18.414 10.046 -8.347 1.00 78.75 104 GLU A C 1
ATOM 795 O O . GLU A 1 104 ? 17.331 10.503 -7.988 1.00 78.75 104 GLU A O 1
ATOM 800 N N . LYS A 1 105 ? 18.960 10.425 -9.511 1.00 83.56 105 LYS A N 1
ATOM 801 C CA . LYS A 1 105 ? 18.289 11.337 -10.456 1.00 83.56 105 LYS A CA 1
ATOM 802 C C . LYS A 1 105 ? 17.311 10.608 -11.378 1.00 83.56 105 LYS A C 1
ATOM 804 O O . LYS A 1 105 ? 16.543 11.253 -12.093 1.00 83.56 105 LYS A O 1
ATOM 809 N N . GLY A 1 106 ? 17.368 9.280 -11.414 1.00 85.44 106 GLY A N 1
ATOM 810 C CA . GLY A 1 106 ? 16.554 8.429 -12.267 1.00 85.44 106 GLY A CA 1
ATOM 811 C C . GLY A 1 106 ? 15.165 8.210 -11.692 1.00 85.44 106 GLY A C 1
ATOM 812 O O . GLY A 1 106 ? 14.826 7.080 -11.395 1.00 85.44 106 GLY A O 1
ATOM 813 N N . LEU A 1 107 ? 14.356 9.262 -11.542 1.00 91.56 107 LEU A N 1
ATOM 814 C CA . LEU A 1 107 ? 13.019 9.100 -10.967 1.00 91.56 107 LEU A CA 1
ATOM 815 C C . LEU A 1 107 ? 12.124 8.217 -11.850 1.00 91.56 107 LEU A C 1
ATOM 817 O O . LEU A 1 107 ? 11.988 8.439 -13.060 1.00 91.56 107 LEU A O 1
ATOM 821 N N . TYR A 1 108 ? 11.440 7.269 -11.224 1.00 93.69 108 TYR A N 1
ATOM 822 C CA . TYR A 1 108 ? 10.449 6.399 -11.824 1.00 93.69 108 TYR A CA 1
ATOM 823 C C . TYR A 1 108 ? 9.086 6.561 -11.145 1.00 93.69 108 TYR A C 1
ATOM 825 O O . TYR A 1 108 ? 8.917 6.401 -9.942 1.00 93.69 108 TYR A O 1
ATOM 833 N N . PHE A 1 109 ? 8.054 6.802 -11.952 1.00 95.62 109 PHE A N 1
ATOM 834 C CA . PHE A 1 109 ? 6.668 6.827 -11.493 1.00 95.62 109 PHE A CA 1
ATOM 835 C C . PHE A 1 109 ? 5.884 5.719 -12.193 1.00 95.62 109 PHE A C 1
ATOM 837 O O . PHE A 1 109 ? 5.857 5.659 -13.423 1.00 95.62 109 PHE A O 1
ATOM 844 N N . CYS A 1 110 ? 5.208 4.860 -11.428 1.00 95.88 110 CYS A N 1
ATOM 845 C CA . CYS A 1 110 ? 4.287 3.884 -12.011 1.00 95.88 110 CYS A CA 1
ATOM 846 C C . CYS A 1 110 ? 3.044 4.579 -12.596 1.00 95.88 110 CYS A C 1
ATOM 848 O O . CYS A 1 110 ? 2.708 5.698 -12.199 1.00 95.88 110 CYS A O 1
ATOM 850 N N . GLU A 1 111 ? 2.330 3.905 -13.502 1.00 95.88 111 GLU A N 1
ATOM 851 C CA . GLU A 1 111 ? 1.146 4.469 -14.176 1.00 95.88 111 GLU A CA 1
ATOM 852 C C . GLU A 1 111 ? 0.086 4.973 -13.186 1.00 95.88 111 GLU A C 1
ATOM 854 O O . GLU A 1 111 ? -0.440 6.074 -13.330 1.00 95.88 111 GLU A O 1
ATOM 859 N N . ASN A 1 112 ? -0.137 4.242 -12.094 1.00 96.75 112 ASN A N 1
ATOM 860 C CA . ASN A 1 112 ? -1.036 4.660 -11.018 1.00 96.75 112 ASN A CA 1
ATOM 861 C C . ASN A 1 112 ? -0.632 6.007 -10.396 1.00 96.75 112 ASN A C 1
ATOM 863 O O . ASN A 1 112 ? -1.487 6.860 -10.172 1.00 96.75 112 ASN A O 1
ATOM 867 N N . CYS A 1 113 ? 0.660 6.232 -10.141 1.00 97.12 113 CYS A N 1
ATOM 868 C CA . CYS A 1 113 ? 1.130 7.507 -9.600 1.00 97.12 113 CYS A CA 1
ATOM 869 C C . CYS A 1 113 ? 1.066 8.626 -10.644 1.00 97.12 113 CYS A C 1
ATOM 871 O O . CYS A 1 113 ? 0.628 9.725 -10.307 1.00 97.12 113 CYS A O 1
ATOM 873 N N . LYS A 1 114 ? 1.429 8.349 -11.905 1.00 97.00 114 LYS A N 1
ATOM 874 C CA . LYS A 1 114 ? 1.322 9.319 -13.011 1.00 97.00 114 LYS A CA 1
ATOM 875 C C . LYS A 1 114 ? -0.111 9.815 -13.194 1.00 97.00 114 LYS A C 1
ATOM 877 O O . LYS A 1 114 ? -0.339 11.010 -13.355 1.00 97.00 114 LYS A O 1
ATOM 882 N N . HIS A 1 115 ? -1.074 8.901 -13.120 1.00 96.81 115 HIS A N 1
ATOM 883 C CA . HIS A 1 115 ? -2.493 9.196 -13.311 1.00 96.81 115 HIS A CA 1
ATOM 884 C C . HIS A 1 115 ? -3.241 9.514 -12.013 1.00 96.81 115 HIS A C 1
ATOM 886 O O . HIS A 1 115 ? -4.437 9.791 -12.059 1.00 96.81 115 HIS A O 1
ATOM 892 N N . LYS A 1 116 ? -2.559 9.490 -10.860 1.00 97.25 116 LYS A N 1
ATOM 893 C CA . LYS A 1 116 ? -3.164 9.654 -9.529 1.00 97.25 116 LYS A CA 1
ATOM 894 C C . LYS A 1 116 ? -4.353 8.707 -9.302 1.00 97.25 116 LYS A C 1
ATOM 896 O O . LYS A 1 116 ? -5.368 9.111 -8.746 1.00 97.25 116 LYS A O 1
ATOM 901 N N . GLN A 1 117 ? -4.229 7.454 -9.727 1.00 97.44 117 GLN A N 1
ATOM 902 C CA . GLN A 1 117 ? -5.223 6.398 -9.520 1.00 97.44 117 GLN A CA 1
ATOM 903 C C . GLN A 1 117 ? -4.616 5.294 -8.665 1.00 97.44 117 GLN A C 1
ATOM 905 O O . GLN A 1 117 ? -3.794 4.509 -9.135 1.00 97.44 117 GLN A O 1
ATOM 910 N N . HIS A 1 118 ? -5.000 5.226 -7.396 1.00 97.94 118 HIS A N 1
ATOM 911 C CA . HIS A 1 118 ? -4.382 4.316 -6.439 1.00 97.94 118 HIS A CA 1
ATOM 912 C C . HIS A 1 118 ? -5.369 3.260 -5.963 1.00 97.94 118 HIS A C 1
ATOM 914 O O . HIS A 1 118 ? -6.564 3.500 -5.821 1.00 97.94 118 HIS A O 1
ATOM 920 N N . GLN A 1 119 ? -4.847 2.061 -5.722 1.00 96.94 119 GLN A N 1
ATOM 921 C CA . GLN A 1 119 ? -5.641 0.950 -5.226 1.00 96.94 119 GLN A CA 1
ATOM 922 C C . GLN A 1 119 ? -5.901 1.129 -3.732 1.00 96.94 119 GLN A C 1
ATOM 924 O O . GLN A 1 119 ? -4.967 1.319 -2.950 1.00 96.94 119 GLN A O 1
ATOM 929 N N . CYS A 1 120 ? -7.159 1.008 -3.320 1.00 98.31 120 CYS A N 1
ATOM 930 C CA . CYS A 1 120 ? -7.487 0.886 -1.913 1.00 98.31 120 CYS A CA 1
ATOM 931 C C . CYS A 1 120 ? -6.965 -0.452 -1.378 1.00 98.31 120 CYS A C 1
ATOM 933 O O . CYS A 1 120 ? -7.431 -1.512 -1.791 1.00 98.31 120 CYS A O 1
ATOM 935 N N . PHE A 1 121 ? -6.053 -0.423 -0.405 1.00 97.38 121 PHE A N 1
ATOM 936 C CA . PHE A 1 121 ? -5.427 -1.641 0.124 1.00 97.38 121 PHE A CA 1
ATOM 937 C C . PHE A 1 121 ? -6.407 -2.558 0.876 1.00 97.38 121 PHE A C 1
ATOM 939 O O . PHE A 1 121 ? -6.132 -3.733 1.090 1.00 97.38 121 PHE A O 1
ATOM 946 N N . ALA A 1 122 ? -7.569 -2.036 1.274 1.00 97.19 122 ALA A N 1
ATOM 947 C CA . ALA A 1 122 ? -8.609 -2.812 1.938 1.00 97.19 122 ALA A CA 1
ATOM 948 C C . ALA A 1 122 ? -9.495 -3.618 0.974 1.00 97.19 122 ALA A C 1
ATOM 950 O O . ALA A 1 122 ? -9.859 -4.741 1.311 1.00 97.19 122 ALA A O 1
ATOM 951 N N . CYS A 1 123 ? -9.883 -3.047 -0.173 1.00 96.94 123 CYS A N 1
ATOM 952 C CA . CYS A 1 123 ? -10.840 -3.677 -1.094 1.00 96.94 123 CYS A CA 1
ATOM 953 C C . CYS A 1 123 ? -10.262 -4.028 -2.470 1.00 96.94 123 CYS A C 1
ATOM 955 O O . CYS A 1 123 ? -10.924 -4.715 -3.236 1.00 96.94 123 CYS A O 1
ATOM 957 N N . GLY A 1 124 ? -9.064 -3.551 -2.807 1.00 95.31 124 GLY A N 1
ATOM 958 C CA . GLY A 1 124 ? -8.425 -3.808 -4.095 1.00 95.31 124 GLY A CA 1
ATOM 959 C C . GLY A 1 124 ? -8.973 -2.987 -5.270 1.00 95.31 124 GLY A C 1
ATOM 960 O O . GLY A 1 124 ? -8.428 -3.081 -6.367 1.00 95.31 124 GLY A O 1
ATOM 961 N N . LEU A 1 125 ? -10.002 -2.161 -5.074 1.00 97.69 125 LEU A N 1
ATOM 962 C CA . LEU A 1 125 ? -10.530 -1.287 -6.127 1.00 97.69 125 LEU A CA 1
ATOM 963 C C . LEU A 1 125 ? -9.685 -0.014 -6.262 1.00 97.69 125 LEU A C 1
ATOM 965 O O . LEU A 1 125 ? -9.152 0.490 -5.268 1.00 97.69 125 LEU A O 1
ATOM 969 N N . LEU A 1 126 ? -9.562 0.494 -7.489 1.00 97.44 126 LEU A N 1
ATOM 970 C CA . LEU A 1 126 ? -8.925 1.779 -7.774 1.00 97.44 126 LEU A CA 1
ATOM 971 C C . LEU A 1 126 ? -9.843 2.936 -7.376 1.00 97.44 126 LEU A C 1
ATOM 973 O O . LEU A 1 126 ? -11.060 2.826 -7.492 1.00 97.44 126 LEU A O 1
ATOM 977 N N . GLY A 1 127 ? -9.233 4.046 -6.975 1.00 97.88 127 GLY A N 1
ATOM 978 C CA . GLY A 1 127 ? -9.897 5.338 -6.884 1.00 97.88 127 GLY A CA 1
ATOM 979 C C . GLY A 1 127 ? -8.925 6.476 -7.174 1.00 97.88 127 GLY A C 1
ATOM 980 O O . GLY A 1 127 ? -7.698 6.317 -7.105 1.00 97.88 127 GLY A O 1
ATOM 981 N N . SER A 1 128 ? -9.476 7.636 -7.511 1.00 97.75 128 SER A N 1
ATOM 982 C CA . SER A 1 128 ? -8.712 8.869 -7.690 1.00 97.75 128 SER A CA 1
ATOM 983 C C . SER A 1 128 ? -8.055 9.293 -6.375 1.00 97.75 128 SER A C 1
ATOM 985 O O . SER A 1 128 ? -8.706 9.400 -5.342 1.00 97.75 128 SER A O 1
ATOM 987 N N . SER A 1 129 ? -6.761 9.593 -6.398 1.00 96.75 129 SER A N 1
ATOM 988 C CA . SER A 1 129 ? -6.040 10.258 -5.306 1.00 96.75 129 SER A CA 1
ATOM 989 C C . SER A 1 129 ? -5.744 11.723 -5.641 1.00 96.75 129 SER A C 1
ATOM 991 O O . SER A 1 129 ? -4.827 12.328 -5.079 1.00 96.75 129 SER A O 1
ATOM 993 N N . ASN A 1 130 ? -6.428 12.288 -6.639 1.00 95.31 130 ASN A N 1
ATOM 994 C CA . ASN A 1 130 ? -6.188 13.653 -7.069 1.00 95.31 130 ASN A CA 1
ATOM 995 C C . ASN A 1 130 ? -6.917 14.644 -6.154 1.00 95.31 130 ASN A C 1
ATOM 997 O O . ASN A 1 130 ? -8.123 14.840 -6.278 1.00 95.31 130 ASN A O 1
ATOM 1001 N N . LEU A 1 131 ? -6.164 15.312 -5.276 1.00 88.38 131 LEU A N 1
ATOM 1002 C CA . LEU A 1 131 ? -6.706 16.245 -4.281 1.00 88.38 131 LEU A CA 1
ATOM 1003 C C . LEU A 1 131 ? -7.503 17.415 -4.883 1.00 88.38 131 LEU A C 1
ATOM 1005 O O . LEU A 1 131 ? -8.360 17.974 -4.209 1.00 88.38 131 LEU A O 1
ATOM 1009 N N . THR A 1 132 ? -7.252 17.780 -6.143 1.00 89.81 132 THR A N 1
ATOM 1010 C CA . THR A 1 132 ? -7.952 18.887 -6.818 1.00 89.81 132 THR A CA 1
ATOM 1011 C C . THR A 1 132 ? -9.185 18.453 -7.610 1.00 89.81 132 THR A C 1
ATOM 1013 O O . THR A 1 132 ? -9.897 19.312 -8.120 1.00 89.81 132 THR A O 1
ATOM 1016 N N . ALA A 1 133 ? -9.445 17.148 -7.738 1.00 88.38 133 ALA A N 1
ATOM 1017 C CA . ALA A 1 133 ? -10.495 16.604 -8.602 1.00 88.38 133 ALA A CA 1
ATOM 1018 C C . ALA A 1 133 ? -11.421 15.623 -7.865 1.00 88.38 133 ALA A C 1
ATOM 1020 O O . ALA A 1 133 ? -11.902 14.670 -8.467 1.00 88.38 133 ALA A O 1
ATOM 1021 N N . GLY A 1 134 ? -11.640 15.839 -6.564 1.00 90.81 134 GLY A N 1
ATOM 1022 C CA . GLY A 1 134 ? -12.450 14.943 -5.735 1.00 90.81 134 GLY A CA 1
ATOM 1023 C C . GLY A 1 134 ? -11.737 13.610 -5.483 1.00 90.81 134 GLY A C 1
ATOM 1024 O O . GLY A 1 134 ? -11.959 12.650 -6.217 1.00 90.81 134 GLY A O 1
ATOM 1025 N N . PRO A 1 135 ? -10.850 13.527 -4.477 1.00 95.75 135 PRO A N 1
ATOM 1026 C CA . PRO A 1 135 ? -10.175 12.278 -4.148 1.00 95.75 135 PRO A CA 1
ATOM 1027 C C . PRO A 1 135 ? -11.162 11.237 -3.598 1.00 95.75 135 PRO A C 1
ATOM 1029 O O . PRO A 1 135 ? -11.953 11.510 -2.698 1.00 95.75 135 PRO A O 1
ATOM 1032 N N . GLU A 1 136 ? -11.074 10.020 -4.120 1.00 97.75 136 GLU A N 1
ATOM 1033 C CA . GLU A 1 136 ? -11.832 8.842 -3.691 1.00 97.75 136 GLU A CA 1
ATOM 1034 C C . GLU A 1 136 ? -11.007 7.964 -2.742 1.00 97.75 136 GLU A C 1
ATOM 1036 O O . GLU A 1 136 ? -11.559 7.289 -1.873 1.00 97.75 136 GLU A O 1
ATOM 1041 N N . VAL A 1 137 ? -9.676 7.989 -2.876 1.00 98.31 137 VAL A N 1
ATOM 1042 C CA . VAL A 1 137 ? -8.743 7.298 -1.982 1.00 98.31 137 VAL A CA 1
ATOM 1043 C C . VAL A 1 137 ? -7.741 8.263 -1.363 1.00 98.31 137 VAL A C 1
ATOM 1045 O O . VAL A 1 137 ? -7.241 9.186 -2.005 1.00 98.31 137 VAL A O 1
ATOM 1048 N N . PHE A 1 138 ? -7.400 7.996 -0.106 1.00 97.88 138 PHE A N 1
ATOM 1049 C CA . PHE A 1 138 ? -6.530 8.835 0.708 1.00 97.88 138 PH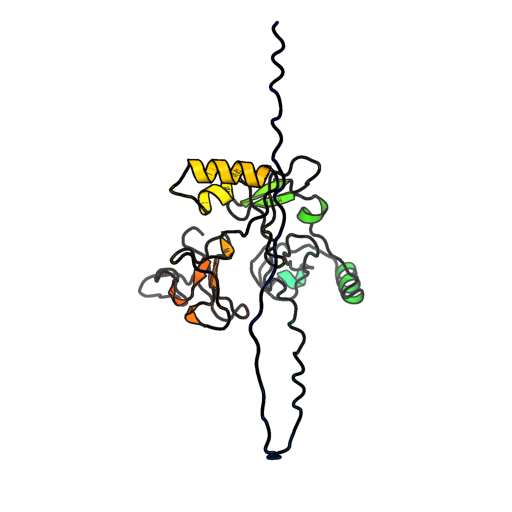E A CA 1
ATOM 1050 C C . PHE A 1 138 ? -5.332 8.029 1.196 1.00 97.88 138 PHE A C 1
ATOM 1052 O O . PHE A 1 138 ? -5.467 6.863 1.583 1.00 97.88 138 PHE A O 1
ATOM 1059 N N . GLN A 1 139 ? -4.156 8.648 1.145 1.00 97.69 139 GLN A N 1
ATOM 1060 C CA . GLN A 1 139 ? -2.905 8.033 1.568 1.00 97.69 139 GLN A CA 1
ATOM 1061 C C . GLN A 1 139 ? -2.818 7.999 3.096 1.00 97.69 139 GLN A C 1
ATOM 1063 O O . GLN A 1 139 ? -3.240 8.930 3.780 1.00 97.69 139 GLN A O 1
ATOM 1068 N N . CYS A 1 140 ? -2.235 6.934 3.637 1.00 98.00 140 CYS A N 1
ATOM 1069 C CA . CYS A 1 140 ? -1.816 6.918 5.030 1.00 98.00 140 CYS A CA 1
ATOM 1070 C C . CYS A 1 140 ? -0.764 8.008 5.291 1.00 98.00 140 CYS A C 1
ATOM 1072 O O . CYS A 1 140 ? 0.158 8.173 4.496 1.00 98.00 140 CYS A O 1
ATOM 1074 N N . LYS A 1 141 ? -0.865 8.694 6.435 1.00 97.12 141 LYS A N 1
ATOM 1075 C CA . LYS A 1 141 ? 0.072 9.759 6.825 1.00 97.12 141 LYS A CA 1
ATOM 1076 C C . LYS A 1 141 ? 1.502 9.285 7.110 1.00 97.12 141 LYS A C 1
ATOM 1078 O O . LYS A 1 141 ? 2.422 10.095 7.135 1.00 97.12 141 LYS A O 1
ATOM 1083 N N 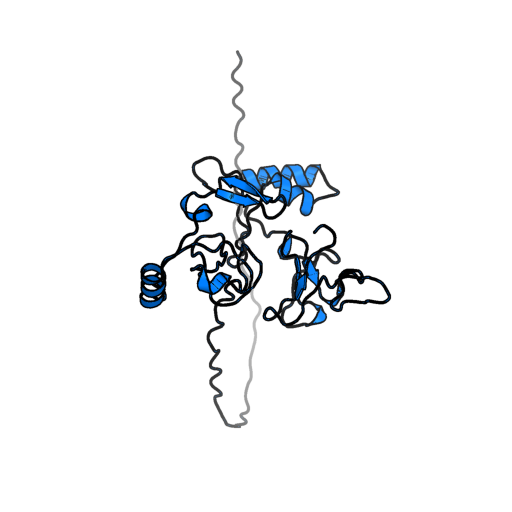. GLU A 1 142 ? 1.696 7.993 7.379 1.00 95.00 142 GLU A N 1
ATOM 1084 C CA . GLU A 1 142 ? 3.023 7.459 7.684 1.00 95.00 142 GLU A CA 1
ATOM 1085 C C . GLU A 1 142 ? 3.883 7.450 6.415 1.00 95.00 142 GLU A C 1
ATOM 1087 O O . GLU A 1 142 ? 3.564 6.762 5.443 1.00 95.00 142 GLU A O 1
ATOM 1092 N N . GLN A 1 143 ? 4.992 8.195 6.433 1.00 88.44 143 GLN A N 1
ATOM 1093 C CA . GLN A 1 143 ? 5.788 8.517 5.238 1.00 88.44 143 GLN A CA 1
ATOM 1094 C C . GLN A 1 143 ? 6.242 7.284 4.443 1.00 88.44 143 GLN A C 1
ATOM 1096 O O . GLN A 1 143 ? 6.232 7.301 3.218 1.00 88.44 143 GLN A O 1
ATOM 1101 N N . LYS A 1 144 ? 6.600 6.194 5.134 1.00 89.50 144 LYS A N 1
ATOM 1102 C CA . LYS A 1 144 ? 7.082 4.942 4.522 1.00 89.50 144 LYS A CA 1
ATOM 1103 C C . LYS A 1 144 ? 5.974 3.910 4.261 1.00 89.50 144 LYS A C 1
ATOM 1105 O O . LYS A 1 144 ? 6.257 2.786 3.862 1.00 89.50 144 LYS A O 1
ATOM 1110 N N . CYS A 1 145 ? 4.707 4.253 4.502 1.00 92.94 145 CYS A N 1
ATOM 1111 C CA . CYS A 1 145 ? 3.598 3.312 4.360 1.00 92.94 145 CYS A CA 1
ATOM 1112 C C . CYS A 1 145 ? 3.152 3.160 2.905 1.00 92.94 145 CYS A C 1
ATOM 1114 O O . CYS A 1 145 ? 3.047 2.045 2.413 1.00 92.94 145 CYS A O 1
ATOM 1116 N N . GLY A 1 146 ? 2.876 4.255 2.198 1.00 94.44 146 GLY A N 1
ATOM 1117 C CA . GLY A 1 146 ? 2.487 4.216 0.780 1.00 94.44 146 GLY A CA 1
ATOM 1118 C C . GLY A 1 146 ? 1.148 3.526 0.460 1.00 94.44 146 GLY A C 1
ATOM 1119 O O . GLY A 1 146 ? 0.822 3.310 -0.707 1.00 94.44 146 GLY A O 1
ATOM 1120 N N . HIS A 1 147 ? 0.346 3.181 1.474 1.00 96.88 147 HIS A N 1
ATOM 1121 C CA . HIS A 1 147 ? -0.980 2.593 1.282 1.00 96.88 147 HIS A CA 1
ATOM 1122 C C . HIS A 1 147 ? -2.075 3.655 1.162 1.00 96.88 147 HIS A C 1
ATOM 1124 O O . HIS A 1 147 ? -2.082 4.649 1.890 1.00 96.88 147 HIS A O 1
ATOM 1130 N N . PHE A 1 148 ? -3.040 3.383 0.283 1.00 98.19 148 PHE A N 1
ATOM 1131 C CA . PHE A 1 148 ? -4.206 4.223 0.023 1.00 98.19 148 PHE A CA 1
ATOM 1132 C C . PHE A 1 148 ? -5.492 3.505 0.427 1.00 98.19 148 PHE A C 1
ATOM 1134 O O . PHE A 1 148 ? -5.569 2.273 0.380 1.00 98.19 148 PHE A O 1
ATOM 1141 N N . TYR A 1 149 ? -6.514 4.267 0.818 1.00 98.62 149 TYR A N 1
ATOM 1142 C CA . TYR A 1 149 ? -7.797 3.725 1.260 1.00 98.62 149 TYR A CA 1
ATOM 1143 C C . TYR A 1 149 ? -8.975 4.583 0.822 1.00 98.62 149 TYR A C 1
ATOM 1145 O O . TYR A 1 149 ? -8.924 5.802 0.956 1.00 98.62 149 TYR A O 1
ATOM 1153 N N . HIS A 1 150 ? -10.072 3.941 0.413 1.00 98.62 150 HIS A N 1
ATOM 1154 C CA . HIS A 1 150 ? -11.373 4.603 0.418 1.00 98.62 150 HIS A CA 1
ATOM 1155 C C . HIS A 1 150 ? -11.755 4.946 1.867 1.00 98.62 150 HIS A C 1
ATOM 1157 O O . HIS A 1 150 ? -11.623 4.059 2.727 1.00 98.62 150 HIS A O 1
ATOM 1163 N N . PRO A 1 151 ? -12.273 6.156 2.150 1.00 98.31 151 PRO A N 1
ATOM 1164 C CA . PRO A 1 151 ? -12.678 6.574 3.493 1.00 98.31 151 PRO A CA 1
ATOM 1165 C C . PRO A 1 151 ? -13.585 5.555 4.194 1.00 98.31 151 PRO A C 1
ATOM 1167 O O . PRO A 1 151 ? -13.272 5.096 5.294 1.00 98.31 151 PRO A O 1
ATOM 1170 N N . GLY A 1 152 ? -14.639 5.094 3.514 1.00 98.19 152 GLY A N 1
ATOM 1171 C CA . GLY A 1 152 ? -15.562 4.097 4.062 1.00 98.19 152 GLY A CA 1
ATOM 1172 C C . GLY A 1 152 ? -14.927 2.721 4.296 1.00 98.19 152 GLY A C 1
ATOM 1173 O O . GLY A 1 152 ? -15.301 2.014 5.233 1.00 98.19 152 GLY A O 1
ATOM 1174 N N . CYS A 1 153 ? -13.929 2.321 3.499 1.00 98.44 153 CYS A N 1
ATOM 1175 C CA . CYS A 1 153 ? -13.227 1.050 3.704 1.00 98.44 153 CYS A CA 1
ATOM 1176 C C . CYS A 1 153 ? -12.356 1.078 4.963 1.00 98.44 153 CYS A C 1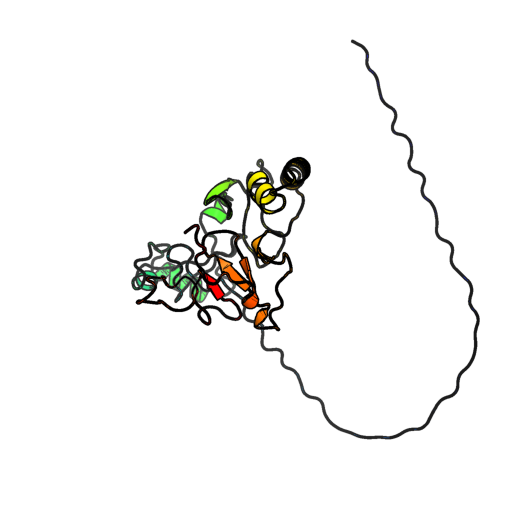
ATOM 1178 O O . CYS A 1 153 ? -12.428 0.154 5.773 1.00 98.44 153 CYS A O 1
ATOM 1180 N N . VAL A 1 154 ? -11.545 2.125 5.148 1.00 98.00 154 VAL A N 1
ATOM 1181 C CA . VAL A 1 154 ? -10.695 2.233 6.344 1.00 98.00 154 VAL A CA 1
ATOM 1182 C C . VAL A 1 154 ? -11.528 2.461 7.608 1.00 98.00 154 VAL A C 1
ATOM 1184 O O . VAL A 1 154 ? -11.234 1.852 8.637 1.00 98.00 154 VAL A O 1
ATOM 1187 N N . ALA A 1 155 ? -12.616 3.232 7.522 1.00 98.12 155 ALA A N 1
ATOM 1188 C CA . ALA A 1 155 ? -13.540 3.455 8.631 1.00 98.12 155 ALA A CA 1
ATOM 1189 C C . ALA A 1 155 ? -14.118 2.141 9.181 1.00 98.12 155 ALA A C 1
ATOM 1191 O O . ALA A 1 155 ? -14.077 1.904 10.388 1.00 98.12 155 ALA A O 1
ATOM 1192 N N . LYS A 1 156 ? -14.589 1.254 8.292 1.00 97.19 156 LYS A N 1
ATOM 1193 C CA . LYS A 1 156 ? -15.136 -0.065 8.661 1.00 97.19 156 LYS A CA 1
ATOM 1194 C C . LYS A 1 156 ? -14.107 -0.969 9.339 1.00 97.19 156 LYS A C 1
ATOM 1196 O O . LYS A 1 156 ? -14.475 -1.771 10.190 1.00 97.19 156 LYS A O 1
ATOM 1201 N N . ILE A 1 157 ? -12.828 -0.855 8.977 1.00 95.81 157 ILE A N 1
ATOM 1202 C CA . ILE A 1 157 ? -11.756 -1.646 9.600 1.00 95.81 157 ILE A CA 1
ATOM 1203 C C . ILE A 1 157 ? -11.405 -1.101 10.988 1.00 95.81 157 ILE A C 1
ATOM 1205 O O . ILE A 1 157 ? -11.178 -1.883 11.910 1.00 95.81 157 ILE A O 1
ATOM 1209 N N . LEU A 1 158 ? -11.336 0.225 11.141 1.00 95.25 158 LEU A N 1
ATOM 1210 C CA . LEU A 1 158 ? -10.957 0.861 12.405 1.00 95.25 158 LEU A CA 1
ATOM 1211 C C . LEU A 1 158 ? -12.085 0.842 13.445 1.00 95.25 158 LEU A C 1
ATOM 1213 O O . LEU A 1 158 ? -11.801 0.764 14.640 1.00 95.25 158 LEU A O 1
ATOM 1217 N N . TYR A 1 159 ? -13.345 0.899 13.006 1.00 95.94 159 TYR A N 1
ATOM 1218 C CA . TYR A 1 159 ? -14.525 0.979 13.873 1.00 95.94 159 TYR A CA 1
ATOM 1219 C C . TYR A 1 159 ? -15.612 -0.037 13.474 1.00 95.94 159 TYR A C 1
ATOM 1221 O O . TYR A 1 159 ? -16.736 0.367 13.168 1.00 95.94 159 TYR A O 1
ATOM 1229 N N . PRO A 1 160 ? -15.313 -1.351 13.485 1.00 94.75 160 PRO A N 1
ATOM 1230 C CA . PRO A 1 160 ? -16.248 -2.381 13.025 1.00 94.75 160 PRO A CA 1
ATOM 1231 C C . PRO A 1 160 ? -17.557 -2.401 13.830 1.00 94.75 160 PRO A C 1
ATOM 1233 O O . PRO A 1 160 ? -18.629 -2.561 13.251 1.00 94.75 160 PRO A O 1
ATOM 1236 N N . ASP A 1 161 ? -17.478 -2.152 15.139 1.00 96.00 161 ASP A N 1
ATOM 1237 C CA . ASP A 1 161 ? -18.615 -2.278 16.062 1.00 96.00 161 ASP A CA 1
ATOM 1238 C C . ASP A 1 161 ? -19.312 -0.938 16.361 1.00 96.00 161 ASP A C 1
ATOM 1240 O O . ASP A 1 161 ? -20.286 -0.884 17.108 1.00 96.00 161 ASP A O 1
ATOM 1244 N N . ASN A 1 162 ? -18.832 0.173 15.789 1.00 96.88 162 ASN A N 1
ATOM 1245 C CA . ASN A 1 162 ? -19.374 1.508 16.048 1.00 96.88 162 ASN A CA 1
ATOM 1246 C C . ASN A 1 162 ? -19.657 2.250 14.739 1.00 96.88 162 ASN A C 1
ATOM 1248 O O . ASN A 1 162 ? -18.842 3.042 14.259 1.00 96.88 162 ASN A O 1
ATOM 1252 N N . LYS A 1 163 ? -20.854 2.013 14.187 1.00 96.12 163 LYS A N 1
ATOM 1253 C CA . LYS A 1 163 ? -21.302 2.610 12.918 1.00 96.12 163 LYS A CA 1
ATOM 1254 C C . LYS A 1 163 ? -21.262 4.138 12.937 1.00 96.12 163 LYS A C 1
ATOM 1256 O O . LYS A 1 163 ? -20.786 4.729 11.978 1.00 96.12 163 LYS A O 1
ATOM 1261 N N . ALA A 1 164 ? -21.695 4.776 14.027 1.00 97.44 164 ALA A N 1
ATOM 1262 C CA . ALA A 1 164 ? -21.697 6.237 14.131 1.00 97.44 164 ALA A CA 1
ATOM 1263 C C . ALA A 1 164 ? -20.274 6.816 14.047 1.00 97.44 164 ALA A C 1
ATOM 1265 O O . ALA A 1 164 ? -20.027 7.774 13.314 1.00 97.44 164 ALA A O 1
ATOM 1266 N N . LYS A 1 165 ? -19.315 6.194 14.745 1.00 97.56 165 LYS A N 1
ATOM 1267 C CA . LYS A 1 165 ? -17.903 6.589 14.690 1.00 97.56 165 LYS A CA 1
ATOM 1268 C C . LYS A 1 165 ? -17.279 6.301 13.326 1.00 97.56 165 LYS A C 1
ATOM 1270 O O . LYS A 1 165 ? -16.516 7.132 12.843 1.00 97.56 165 LYS A O 1
ATOM 1275 N N . ALA A 1 166 ? -17.624 5.178 12.695 1.00 97.69 166 ALA A N 1
ATOM 1276 C CA . ALA A 1 166 ? -17.191 4.858 11.337 1.00 97.69 166 ALA A CA 1
ATOM 1277 C C . ALA A 1 166 ? -17.673 5.914 10.329 1.00 97.69 166 ALA A C 1
ATOM 1279 O O . ALA A 1 166 ? -16.856 6.456 9.593 1.00 97.69 166 ALA A O 1
ATOM 1280 N N . THR A 1 167 ? -18.962 6.268 10.348 1.00 98.06 167 THR A N 1
ATOM 1281 C CA . THR A 1 167 ? -19.531 7.297 9.464 1.00 98.06 167 THR A CA 1
ATOM 1282 C C . THR A 1 167 ? -18.894 8.667 9.693 1.00 98.06 167 THR A C 1
ATOM 1284 O O . THR A 1 167 ? -18.534 9.339 8.732 1.00 98.06 167 THR A O 1
ATOM 1287 N N . CYS A 1 168 ? -18.704 9.072 10.952 1.00 97.88 168 CYS A N 1
ATOM 1288 C CA . CYS A 1 168 ? -18.024 10.327 11.273 1.00 97.88 168 CYS A CA 1
ATOM 1289 C C . CYS A 1 168 ? -16.580 10.330 10.742 1.00 97.88 168 CYS A C 1
ATOM 1291 O O . CYS A 1 168 ? -16.168 11.263 10.060 1.00 97.88 168 CYS A O 1
ATOM 1293 N N . PHE A 1 169 ? -15.828 9.250 10.976 1.00 98.12 169 PHE A N 1
ATOM 1294 C CA . PHE A 1 169 ? -14.455 9.124 10.488 1.00 98.12 169 PHE A CA 1
ATOM 1295 C C . PHE A 1 169 ? -14.371 9.150 8.957 1.00 98.12 169 PHE A C 1
ATOM 1297 O O . PHE A 1 169 ? -13.518 9.840 8.409 1.00 98.12 169 PHE A O 1
ATOM 1304 N N . GLU A 1 170 ? -15.265 8.439 8.270 1.00 98.25 170 GLU A N 1
ATOM 1305 C CA . GLU A 1 170 ? -15.377 8.452 6.810 1.00 98.25 170 GLU A CA 1
ATOM 1306 C C . GLU A 1 170 ? -15.552 9.879 6.270 1.00 98.25 170 GLU A C 1
ATOM 1308 O O . GLU A 1 170 ? -14.801 10.296 5.388 1.00 98.25 170 GLU A O 1
ATOM 1313 N N . GLN A 1 171 ? -16.476 10.652 6.849 1.00 98.00 171 GLN A N 1
ATOM 1314 C CA . GLN A 1 171 ? -16.703 12.052 6.475 1.00 98.00 171 GLN A CA 1
ATOM 1315 C C . GLN A 1 171 ? -15.483 12.932 6.763 1.00 98.00 171 GLN A C 1
ATOM 1317 O O . GLN A 1 171 ? -15.120 13.765 5.935 1.00 98.00 171 GLN A O 1
ATOM 1322 N N . CYS A 1 172 ? -14.817 12.740 7.906 1.00 97.50 172 CYS A N 1
ATOM 1323 C CA . CYS A 1 172 ? -13.612 13.495 8.239 1.00 97.50 172 CYS A CA 1
ATOM 1324 C C . CYS A 1 172 ? -12.463 13.211 7.264 1.00 97.50 172 CYS A C 1
ATOM 1326 O O . CYS A 1 172 ? -11.809 14.151 6.820 1.00 97.50 172 CYS A O 1
ATOM 1328 N N . VAL A 1 173 ? -12.221 11.946 6.905 1.00 97.44 173 VAL A N 1
ATOM 1329 C CA . VAL A 1 173 ? -11.176 11.585 5.932 1.00 97.44 173 VAL A CA 1
ATOM 1330 C C . VAL A 1 173 ? -11.518 12.134 4.550 1.00 97.44 173 VAL A C 1
ATOM 1332 O O . VAL A 1 173 ? -10.655 12.739 3.924 1.00 97.44 173 VAL A O 1
ATOM 1335 N N . ALA A 1 174 ? -12.777 12.026 4.110 1.00 96.06 174 ALA A N 1
ATOM 1336 C CA . ALA A 1 174 ? -13.233 12.654 2.868 1.00 96.06 174 ALA A CA 1
ATOM 1337 C C . ALA A 1 174 ? -13.049 14.187 2.878 1.00 96.06 174 ALA A C 1
ATOM 1339 O O . ALA A 1 174 ? -12.770 14.786 1.842 1.00 96.06 174 ALA A O 1
ATOM 1340 N N . GLY A 1 175 ? -13.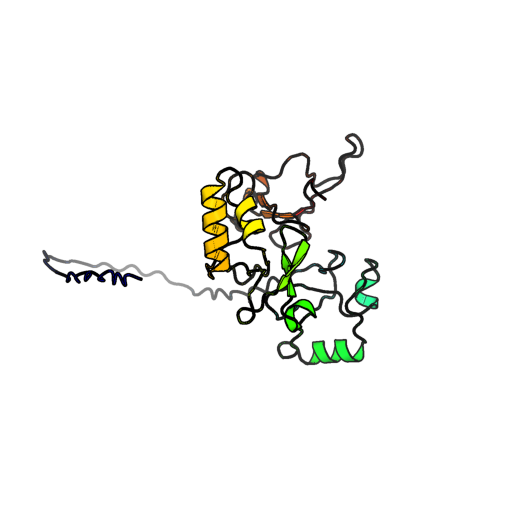150 14.813 4.056 1.00 94.88 175 GLY A N 1
ATOM 1341 C CA . GLY A 1 175 ? -12.855 16.227 4.295 1.00 94.88 175 GLY A CA 1
ATOM 1342 C C . GLY A 1 175 ? -11.366 16.575 4.445 1.00 94.88 175 GLY A C 1
ATOM 1343 O O . GLY A 1 175 ? -11.055 17.732 4.714 1.00 94.88 175 GLY A O 1
ATOM 1344 N N . GLY A 1 176 ? -10.451 15.612 4.286 1.00 93.12 176 GLY A N 1
ATOM 1345 C CA . GLY A 1 176 ? -9.001 15.835 4.321 1.00 93.12 176 GLY A CA 1
ATOM 1346 C C . GLY A 1 176 ? -8.308 15.517 5.649 1.00 93.12 176 GLY A C 1
ATOM 1347 O O . GLY A 1 176 ? -7.158 15.909 5.834 1.00 93.12 176 GLY A O 1
ATOM 1348 N N . LEU A 1 177 ? -8.962 14.817 6.583 1.00 96.00 177 LEU A N 1
ATOM 1349 C CA . LEU A 1 177 ? -8.311 14.356 7.813 1.00 96.00 177 LEU A CA 1
ATOM 1350 C C . LEU A 1 177 ? -7.160 13.383 7.502 1.00 96.00 177 LEU A C 1
ATOM 1352 O O . LEU A 1 177 ? -7.365 12.330 6.897 1.00 96.00 177 LEU A O 1
ATOM 1356 N N . GLU A 1 178 ? -5.971 13.683 8.021 1.00 96.81 178 GLU A N 1
ATOM 1357 C CA . GLU A 1 178 ? -4.843 12.751 8.021 1.00 96.81 178 GLU A CA 1
ATOM 1358 C C . GLU A 1 178 ? -5.055 11.595 9.009 1.00 96.81 178 GLU A C 1
ATOM 1360 O O . GLU A 1 178 ? -5.490 11.784 10.148 1.00 96.81 178 GLU A O 1
ATOM 1365 N N . PHE A 1 179 ? -4.676 10.378 8.611 1.00 97.25 179 PHE A N 1
ATOM 1366 C CA . PHE A 1 179 ? -4.849 9.188 9.444 1.00 97.25 179 PHE A CA 1
ATOM 1367 C C . PHE A 1 179 ? -3.696 8.189 9.311 1.00 97.25 179 PHE A C 1
ATOM 1369 O O . PHE A 1 179 ? -3.060 8.055 8.263 1.00 97.25 179 PHE A O 1
ATOM 1376 N N . SER A 1 180 ? -3.453 7.442 10.392 1.00 96.75 180 SER A N 1
ATOM 1377 C CA . SER A 1 180 ? -2.610 6.243 10.356 1.00 96.75 180 SER A CA 1
ATOM 1378 C C . SER A 1 180 ? -3.488 5.035 10.034 1.00 96.75 180 SER A C 1
ATOM 1380 O O . SER A 1 180 ? -4.561 4.868 10.621 1.00 96.75 180 SER A O 1
ATOM 1382 N N . CYS A 1 181 ? -3.080 4.232 9.055 1.00 96.94 181 CYS A N 1
ATOM 1383 C CA . CYS A 1 181 ? -3.901 3.143 8.546 1.00 96.94 181 CYS A CA 1
ATOM 1384 C C . CYS A 1 181 ? -3.759 1.852 9.382 1.00 96.94 181 CYS A C 1
ATOM 1386 O O . CYS A 1 181 ? -2.850 1.740 10.208 1.00 96.94 181 CYS A O 1
ATOM 1388 N N . PRO A 1 182 ? -4.643 0.854 9.189 1.00 96.81 182 PRO A N 1
ATOM 1389 C CA . PRO A 1 182 ? -4.698 -0.330 10.049 1.00 96.81 182 PRO A CA 1
ATOM 1390 C C . PRO A 1 182 ? -3.429 -1.194 10.066 1.00 96.81 182 PRO A C 1
ATOM 1392 O O . PRO A 1 182 ? -3.250 -1.952 11.011 1.00 96.81 182 PRO A O 1
ATOM 1395 N N . VAL A 1 183 ? -2.535 -1.063 9.077 1.00 95.88 183 VAL A N 1
ATOM 1396 C CA . VAL A 1 183 ? -1.287 -1.851 9.020 1.00 95.88 183 VAL A CA 1
ATOM 1397 C C . VAL A 1 183 ? -0.302 -1.514 10.141 1.00 95.88 183 VAL A C 1
ATOM 1399 O O . VAL A 1 183 ? 0.627 -2.270 10.387 1.00 95.88 183 VAL A O 1
ATOM 1402 N N . HIS A 1 184 ? -0.494 -0.388 10.833 1.00 95.44 184 HIS A N 1
ATOM 1403 C CA . HIS A 1 184 ? 0.389 0.054 11.915 1.00 95.44 184 HIS A CA 1
ATOM 1404 C C . HIS A 1 184 ? -0.050 -0.440 13.297 1.00 95.44 184 HIS A C 1
ATOM 1406 O O . HIS A 1 184 ? 0.508 -0.020 14.310 1.00 95.44 184 HIS A O 1
ATOM 1412 N N . LYS A 1 185 ? -1.076 -1.297 13.365 1.00 96.06 185 LYS A N 1
ATOM 1413 C CA . LYS A 1 185 ? -1.600 -1.835 14.621 1.00 96.06 185 LYS A CA 1
ATOM 1414 C C . LYS A 1 185 ? -1.869 -3.321 14.496 1.00 96.06 185 LYS A C 1
ATOM 1416 O O . LYS A 1 185 ? -2.498 -3.782 13.546 1.00 96.06 185 LYS A O 1
ATOM 1421 N N . CYS A 1 186 ? -1.476 -4.067 15.519 1.00 97.00 186 CYS A N 1
ATOM 1422 C CA . CYS A 1 186 ? -1.800 -5.478 15.611 1.00 97.00 186 CYS A CA 1
ATOM 1423 C C . CYS A 1 186 ? -3.319 -5.675 15.676 1.00 97.00 186 CYS A C 1
ATOM 1425 O O . CYS A 1 186 ? -4.013 -5.127 16.531 1.00 97.00 186 CYS A O 1
ATOM 1427 N N . LYS A 1 187 ? -3.862 -6.524 14.808 1.00 95.62 187 LYS A N 1
ATOM 1428 C CA . LYS A 1 187 ? -5.290 -6.836 14.751 1.00 95.62 187 LYS A CA 1
ATOM 1429 C C . LYS A 1 187 ? -5.801 -7.459 16.050 1.00 95.62 187 LYS A C 1
ATOM 1431 O O . LYS A 1 187 ? -6.968 -7.236 16.374 1.00 95.62 187 LYS A O 1
ATOM 1436 N N . ARG A 1 188 ? -4.953 -8.197 16.780 1.00 95.44 188 ARG A N 1
ATOM 1437 C CA . ARG A 1 188 ? -5.307 -8.872 18.038 1.00 95.44 188 ARG A CA 1
ATOM 1438 C C . ARG A 1 188 ? -5.318 -7.914 19.231 1.00 95.44 188 ARG A C 1
ATOM 1440 O O . ARG A 1 188 ? -6.373 -7.711 19.813 1.00 95.44 188 ARG A O 1
ATOM 1447 N N . CYS A 1 189 ? -4.175 -7.321 19.579 1.00 96.12 189 CYS A N 1
ATOM 1448 C CA . CYS A 1 189 ? -4.044 -6.495 20.788 1.00 96.12 189 CYS A CA 1
ATOM 1449 C C . CYS A 1 189 ? -4.202 -4.986 20.551 1.00 96.12 189 CYS A C 1
ATOM 1451 O O . CYS A 1 189 ? -4.259 -4.242 21.515 1.00 96.12 189 CYS A O 1
ATOM 1453 N N . LYS A 1 190 ? -4.286 -4.534 19.292 1.00 94.81 190 LYS A N 1
ATOM 1454 C CA . LYS A 1 190 ? -4.426 -3.123 18.874 1.00 94.81 190 LYS A CA 1
ATOM 1455 C C . LYS A 1 190 ? -3.218 -2.216 19.138 1.00 94.81 190 LYS A C 1
ATOM 1457 O O . LYS A 1 190 ? -3.263 -1.052 18.742 1.00 94.81 190 LYS A O 1
ATOM 1462 N N . GLU A 1 191 ? -2.139 -2.762 19.691 1.00 96.06 191 GLU A N 1
ATOM 1463 C CA . GLU A 1 191 ? -0.884 -2.046 19.926 1.00 96.06 191 GLU A CA 1
ATOM 1464 C C . GLU A 1 191 ? -0.012 -1.933 18.666 1.00 96.06 191 GLU A C 1
ATOM 1466 O O . GLU A 1 191 ? -0.139 -2.722 17.720 1.00 96.06 191 GLU A O 1
ATOM 1471 N N . ALA A 1 192 ? 0.868 -0.929 18.668 1.00 95.06 192 ALA A N 1
ATOM 1472 C CA . ALA A 1 192 ? 1.835 -0.664 17.605 1.00 95.06 192 ALA A CA 1
ATOM 1473 C C . ALA A 1 192 ? 3.010 -1.662 17.616 1.00 95.06 192 ALA A C 1
ATOM 1475 O O . ALA A 1 192 ? 3.147 -2.487 18.523 1.00 95.06 192 ALA A O 1
ATOM 1476 N N . GLU A 1 193 ? 3.846 -1.606 16.582 1.00 93.31 193 GLU A N 1
ATOM 1477 C CA . GLU A 1 193 ? 5.072 -2.402 16.495 1.00 93.31 193 GLU A CA 1
ATOM 1478 C C . GLU A 1 193 ? 6.122 -1.916 17.494 1.00 93.31 193 GLU A C 1
ATOM 1480 O O . GLU A 1 193 ? 6.256 -0.714 17.726 1.00 93.31 193 GLU A O 1
ATOM 1485 N N . ASN A 1 194 ? 6.931 -2.842 18.004 1.00 92.75 194 ASN A N 1
ATOM 1486 C CA . ASN A 1 194 ? 8.244 -2.515 18.542 1.00 92.75 194 ASN A CA 1
ATOM 1487 C C . ASN A 1 194 ? 9.288 -3.364 17.813 1.00 92.75 194 ASN A C 1
ATOM 1489 O O . ASN A 1 194 ? 9.388 -4.562 18.057 1.00 92.75 194 ASN A O 1
ATOM 1493 N N . LYS A 1 195 ? 10.075 -2.736 16.934 1.00 87.44 195 LYS A N 1
ATOM 1494 C CA . LYS A 1 195 ? 11.064 -3.431 16.094 1.00 87.44 195 LYS A CA 1
ATOM 1495 C C . LYS A 1 195 ? 12.215 -4.053 16.887 1.00 87.44 195 LYS A C 1
ATOM 1497 O O . LYS A 1 195 ? 12.815 -5.016 16.421 1.00 87.44 195 LYS A O 1
ATOM 1502 N N . HIS A 1 196 ? 12.501 -3.523 18.077 1.00 88.38 196 HIS A N 1
ATOM 1503 C CA . HIS A 1 196 ? 13.580 -3.998 18.946 1.00 88.38 196 HIS A CA 1
ATOM 1504 C C . HIS A 1 196 ? 13.182 -5.205 19.802 1.00 88.38 196 HIS A C 1
ATOM 1506 O O . HIS A 1 196 ? 14.046 -5.836 20.404 1.00 88.38 196 HIS A O 1
ATOM 1512 N N . ASP A 1 197 ? 11.891 -5.529 19.867 1.00 92.31 197 ASP A N 1
ATOM 1513 C CA . ASP A 1 197 ? 11.388 -6.712 20.556 1.00 92.31 197 ASP A CA 1
ATOM 1514 C C . ASP A 1 197 ? 10.856 -7.700 19.517 1.00 92.31 197 ASP A C 1
ATOM 1516 O O . ASP A 1 197 ? 9.833 -7.463 18.874 1.00 92.31 197 ASP A O 1
ATOM 1520 N N . LYS A 1 198 ? 11.545 -8.839 19.380 1.00 90.38 198 LYS A N 1
ATOM 1521 C CA . LYS A 1 198 ? 11.207 -9.903 18.428 1.00 90.38 198 LYS A CA 1
ATOM 1522 C C . LYS A 1 198 ? 9.740 -10.335 18.549 1.00 90.38 198 LYS A C 1
ATOM 1524 O O . LYS A 1 198 ? 9.073 -10.547 17.541 1.00 90.38 198 LYS A O 1
ATOM 1529 N N . GLU A 1 199 ? 9.178 -10.403 19.748 1.00 92.75 199 GLU A N 1
ATOM 1530 C CA . GLU A 1 199 ? 7.788 -10.831 19.927 1.00 92.75 199 GLU A CA 1
ATOM 1531 C C . GLU A 1 199 ? 6.767 -9.756 19.527 1.00 92.75 199 GLU A C 1
ATOM 1533 O O . GLU A 1 199 ? 5.597 -10.070 19.283 1.00 92.75 199 GLU A O 1
ATOM 1538 N N . MET A 1 200 ? 7.215 -8.503 19.427 1.00 93.56 200 MET A N 1
ATOM 1539 C CA . MET A 1 200 ? 6.449 -7.315 19.043 1.00 93.56 200 MET A CA 1
ATOM 1540 C C . MET A 1 200 ? 6.755 -6.821 17.621 1.00 93.56 200 MET A C 1
ATOM 1542 O O . MET A 1 200 ? 6.219 -5.786 17.219 1.00 93.56 200 MET A O 1
ATOM 1546 N N . GLN A 1 201 ? 7.560 -7.553 16.851 1.00 93.00 201 GLN A N 1
ATOM 1547 C CA . GLN A 1 201 ? 7.704 -7.343 15.410 1.00 93.00 201 GLN A CA 1
ATOM 1548 C C . GLN A 1 201 ? 6.430 -7.768 14.680 1.00 93.00 201 GLN A C 1
ATOM 1550 O O . GLN A 1 201 ? 5.727 -8.696 15.108 1.00 93.00 201 GLN A O 1
ATOM 1555 N N . PHE A 1 202 ? 6.112 -7.084 13.585 1.00 94.00 202 PHE A N 1
ATOM 1556 C CA . PHE A 1 202 ? 4.905 -7.354 12.827 1.00 94.00 202 PHE A CA 1
ATOM 1557 C C . PHE A 1 202 ? 5.046 -8.506 11.825 1.00 94.00 202 PHE A C 1
ATOM 1559 O O . PHE A 1 202 ? 6.014 -8.641 11.082 1.00 94.00 202 PHE A O 1
ATOM 1566 N N . ALA A 1 203 ? 3.976 -9.289 11.762 1.00 93.94 203 ALA A N 1
ATOM 1567 C CA . ALA A 1 203 ? 3.603 -10.192 10.696 1.00 93.94 203 ALA A CA 1
ATOM 1568 C C . ALA A 1 203 ? 2.511 -9.533 9.848 1.00 93.94 203 ALA A C 1
ATOM 1570 O O . ALA A 1 203 ? 1.380 -9.345 10.313 1.00 93.94 203 ALA A O 1
ATOM 1571 N N . VAL A 1 204 ? 2.853 -9.137 8.622 1.00 92.88 204 VAL A N 1
ATOM 1572 C CA . VAL A 1 204 ? 2.008 -8.287 7.772 1.00 92.88 204 VAL A CA 1
ATOM 1573 C C . VAL A 1 204 ? 1.471 -9.061 6.586 1.00 92.88 204 VAL A C 1
ATOM 1575 O O . VAL A 1 204 ? 2.213 -9.696 5.837 1.00 92.88 204 VAL A O 1
ATOM 1578 N N . CYS A 1 205 ? 0.150 -9.002 6.405 1.00 94.19 205 CYS A N 1
ATOM 1579 C CA . CYS A 1 205 ? -0.476 -9.653 5.273 1.00 94.19 205 CYS A CA 1
ATOM 1580 C C . CYS A 1 205 ? -0.162 -8.921 3.971 1.00 94.19 205 CYS A C 1
ATOM 1582 O O . CYS A 1 205 ? -0.371 -7.715 3.852 1.00 94.19 205 CYS A O 1
ATOM 1584 N N . ARG A 1 206 ? 0.262 -9.668 2.950 1.00 91.25 206 ARG A N 1
ATOM 1585 C CA . ARG A 1 206 ? 0.647 -9.073 1.668 1.00 91.25 206 ARG A CA 1
ATOM 1586 C C . ARG A 1 206 ? -0.528 -8.524 0.850 1.00 91.25 206 ARG A C 1
ATOM 1588 O O . ARG A 1 206 ? -0.339 -7.620 0.033 1.00 91.25 206 ARG A O 1
ATOM 1595 N N . ARG A 1 207 ? -1.734 -9.052 1.077 1.00 92.06 207 ARG A N 1
ATOM 1596 C CA . ARG A 1 207 ? -2.938 -8.796 0.264 1.00 92.06 207 ARG A CA 1
ATOM 1597 C C . ARG A 1 207 ? -4.000 -7.935 0.947 1.00 92.06 207 ARG A C 1
ATOM 1599 O O . ARG A 1 207 ? -4.934 -7.502 0.280 1.00 92.06 207 ARG A O 1
ATOM 1606 N N . CYS A 1 208 ? -3.881 -7.676 2.249 1.00 95.00 208 CYS A N 1
ATOM 1607 C CA . CYS A 1 208 ? -4.841 -6.837 2.963 1.00 95.00 208 CYS A CA 1
ATOM 1608 C C . CYS A 1 208 ? -4.219 -6.165 4.196 1.00 95.00 208 CYS A C 1
ATOM 1610 O O . CYS A 1 208 ? -3.144 -6.567 4.636 1.00 95.00 208 CYS A O 1
ATOM 1612 N N . PRO A 1 209 ? -4.921 -5.219 4.850 1.00 96.06 209 PRO A N 1
ATOM 1613 C CA . PRO A 1 209 ? -4.394 -4.467 5.991 1.00 96.06 209 PRO A CA 1
ATOM 1614 C C . PRO A 1 209 ? -4.259 -5.265 7.301 1.00 96.06 209 PRO A C 1
ATOM 1616 O O . PRO A 1 209 ? -4.154 -4.674 8.373 1.00 96.06 209 PRO A O 1
ATOM 1619 N N . THR A 1 210 ? -4.348 -6.597 7.249 1.00 96.25 210 THR A N 1
ATOM 1620 C CA . THR A 1 210 ? -4.266 -7.452 8.437 1.00 96.25 210 THR A CA 1
ATOM 1621 C C . THR A 1 210 ? -2.817 -7.581 8.884 1.00 96.25 210 THR A C 1
ATOM 1623 O O . THR A 1 210 ? -1.974 -8.051 8.125 1.00 96.25 210 THR A O 1
ATOM 1626 N N . VAL A 1 211 ? -2.562 -7.225 10.141 1.00 95.81 211 VAL A N 1
ATOM 1627 C CA . VAL A 1 211 ? -1.243 -7.302 10.773 1.00 95.81 211 VAL A CA 1
ATOM 1628 C C . VAL A 1 211 ? -1.373 -7.939 12.148 1.00 95.81 211 VAL A C 1
ATOM 1630 O O . VAL A 1 211 ? -2.356 -7.701 12.849 1.00 95.81 211 VAL A O 1
ATOM 1633 N N . TYR A 1 212 ? -0.397 -8.739 12.548 1.00 96.38 212 TYR A N 1
ATOM 1634 C CA . TYR A 1 212 ? -0.276 -9.289 13.896 1.00 96.38 212 TYR A CA 1
ATOM 1635 C C . TYR A 1 212 ? 1.132 -9.020 14.414 1.00 96.38 212 TYR A C 1
ATOM 1637 O O . TYR A 1 212 ? 2.048 -8.878 13.625 1.00 96.38 212 TYR A O 1
ATOM 1645 N N . HIS A 1 213 ? 1.343 -8.976 15.724 1.00 95.81 213 HIS A N 1
ATOM 1646 C CA . HIS A 1 213 ? 2.689 -9.238 16.251 1.00 95.81 213 HIS A CA 1
ATOM 1647 C C . HIS A 1 213 ? 3.051 -10.714 16.084 1.00 95.81 213 HIS A C 1
ATOM 1649 O O . HIS A 1 213 ? 2.135 -11.537 16.042 1.00 95.81 213 HIS A O 1
ATOM 1655 N N . ARG A 1 214 ? 4.343 -11.064 16.115 1.00 92.69 214 ARG A N 1
ATOM 1656 C CA . ARG A 1 214 ? 4.811 -12.463 16.168 1.00 92.69 214 ARG A CA 1
ATOM 1657 C C . ARG A 1 214 ? 4.090 -13.255 17.269 1.00 92.69 214 ARG A C 1
ATOM 1659 O O . ARG A 1 214 ? 3.405 -14.228 16.965 1.00 92.69 214 ARG A O 1
ATOM 1666 N N . LYS A 1 215 ? 4.062 -12.747 18.510 1.00 94.00 215 LYS A N 1
ATOM 1667 C CA . LYS A 1 215 ? 3.327 -13.381 19.631 1.00 94.00 215 LYS A CA 1
ATOM 1668 C C . LYS A 1 215 ? 1.805 -13.396 19.483 1.00 94.00 215 LYS A C 1
ATOM 1670 O O . LYS A 1 215 ? 1.092 -14.013 20.278 1.00 94.00 215 LYS A O 1
ATOM 1675 N N . CYS A 1 216 ? 1.283 -12.596 18.555 1.00 96.25 216 CYS A N 1
ATOM 1676 C CA . CYS A 1 216 ? -0.139 -12.438 18.282 1.00 96.25 216 CYS A CA 1
ATOM 1677 C C . CYS A 1 216 ? -0.616 -13.200 17.054 1.00 96.25 216 CYS A C 1
ATOM 1679 O O . CYS A 1 216 ? -1.820 -13.163 16.784 1.00 96.25 216 CYS A O 1
ATOM 1681 N N . LEU A 1 217 ? 0.298 -13.840 16.329 1.00 93.44 217 LEU A N 1
ATOM 1682 C CA . LEU A 1 217 ? -0.013 -14.564 15.118 1.00 93.44 217 LEU A CA 1
ATOM 1683 C C . LEU A 1 217 ? -0.901 -15.773 15.462 1.00 93.44 217 LEU A C 1
ATOM 1685 O O . LEU A 1 217 ? -0.557 -16.555 16.352 1.00 93.44 217 LEU A O 1
ATOM 1689 N N . PRO A 1 218 ? -2.074 -15.909 14.824 1.00 92.31 218 PRO A N 1
ATOM 1690 C CA . PRO A 1 218 ? -2.910 -17.092 14.974 1.00 92.31 218 PRO A CA 1
ATOM 1691 C C . PRO A 1 218 ? -2.164 -18.372 14.575 1.00 92.31 218 PRO A C 1
ATOM 1693 O O . PRO A 1 218 ? -1.403 -18.364 13.609 1.00 92.31 218 PRO A O 1
ATOM 1696 N N . ARG A 1 219 ? -2.400 -19.472 15.304 1.00 86.38 219 ARG A N 1
ATOM 1697 C CA . ARG A 1 219 ? -1.715 -20.761 15.077 1.00 86.38 219 ARG A CA 1
ATOM 1698 C C . ARG A 1 219 ? -1.984 -21.354 13.692 1.00 86.38 219 ARG A C 1
ATOM 1700 O O . ARG A 1 219 ? -1.148 -22.073 13.182 1.00 86.38 219 ARG A O 1
ATOM 1707 N N . ASP A 1 220 ? -3.126 -21.030 13.091 1.00 83.44 220 ASP A N 1
ATOM 1708 C CA . ASP A 1 220 ? -3.541 -21.464 11.752 1.00 83.44 220 ASP A CA 1
ATOM 1709 C C . ASP A 1 220 ? -2.880 -20.670 10.603 1.00 83.44 220 ASP A C 1
ATOM 1711 O O . ASP A 1 220 ? -3.190 -20.895 9.428 1.00 83.44 220 ASP A O 1
ATOM 1715 N N . ILE A 1 221 ? -1.996 -19.720 10.928 1.00 86.19 221 ILE A N 1
ATOM 1716 C CA . ILE A 1 221 ? -1.090 -19.044 9.993 1.00 86.19 221 ILE A CA 1
ATOM 1717 C C . ILE A 1 221 ? 0.328 -19.557 10.278 1.00 86.19 221 ILE A C 1
ATOM 1719 O O . ILE A 1 221 ? 1.135 -18.887 10.924 1.00 86.19 221 ILE A O 1
ATOM 1723 N N . SER A 1 222 ? 0.595 -20.781 9.825 1.00 79.44 222 SER A N 1
ATOM 1724 C CA . SER A 1 222 ? 1.823 -21.521 10.120 1.00 79.44 222 SER A CA 1
ATOM 1725 C C . SER A 1 222 ? 3.029 -21.000 9.334 1.00 79.44 222 SER A C 1
ATOM 1727 O O . SER A 1 222 ? 2.921 -20.629 8.162 1.00 79.44 222 SER A O 1
ATOM 1729 N N . LEU A 1 223 ? 4.191 -21.004 9.995 1.00 79.44 223 LEU A N 1
ATOM 1730 C CA . LEU A 1 223 ? 5.506 -20.737 9.395 1.00 79.44 223 LEU A CA 1
ATOM 1731 C C . LEU A 1 223 ? 6.076 -21.947 8.642 1.00 79.44 223 LEU A C 1
ATOM 1733 O O . LEU A 1 223 ? 7.013 -21.787 7.869 1.00 79.44 223 LEU A O 1
ATOM 1737 N N . ILE A 1 224 ? 5.537 -23.138 8.898 1.00 74.12 224 ILE A N 1
ATOM 1738 C CA . ILE A 1 224 ? 6.006 -24.424 8.379 1.00 74.12 224 ILE A CA 1
ATOM 1739 C C . ILE A 1 224 ? 4.796 -25.125 7.758 1.00 74.12 224 ILE A C 1
ATOM 1741 O O . ILE A 1 224 ? 3.689 -25.002 8.289 1.00 74.12 224 ILE A O 1
ATOM 1745 N N . GLU A 1 225 ? 5.005 -25.807 6.635 1.00 67.50 225 GLU A N 1
ATOM 1746 C CA . GLU A 1 225 ? 4.013 -26.729 6.081 1.00 67.50 225 GLU A CA 1
ATOM 1747 C C . GLU A 1 225 ? 3.943 -27.964 6.972 1.00 67.50 225 GLU A C 1
ATOM 1749 O O . GLU A 1 225 ? 4.960 -28.601 7.240 1.00 67.50 225 GLU A O 1
ATOM 1754 N N . ASP A 1 226 ? 2.748 -28.280 7.452 1.00 63.72 226 ASP A N 1
ATOM 1755 C CA . ASP A 1 226 ? 2.506 -29.519 8.181 1.00 63.72 226 ASP A CA 1
ATOM 1756 C C . ASP A 1 226 ? 1.764 -30.477 7.246 1.00 63.72 226 ASP A C 1
ATOM 1758 O O . ASP A 1 226 ? 0.588 -30.257 6.934 1.00 63.72 226 ASP A O 1
ATOM 1762 N N . GLU A 1 227 ? 2.479 -31.491 6.752 1.00 63.00 227 GLU A N 1
ATOM 1763 C CA . GLU A 1 227 ? 1.930 -32.516 5.858 1.00 63.00 227 GLU A CA 1
ATOM 1764 C C . GLU A 1 227 ? 0.918 -33.427 6.572 1.00 63.00 227 GLU A C 1
ATOM 1766 O O . GLU A 1 227 ? -0.001 -33.926 5.923 1.00 63.00 227 GLU A O 1
ATOM 1771 N N . GLU A 1 228 ? 1.039 -33.612 7.892 1.00 65.31 228 GLU A N 1
ATOM 1772 C CA . GLU A 1 228 ? 0.134 -34.460 8.680 1.00 65.31 228 GLU A CA 1
ATOM 1773 C C . GLU A 1 228 ? -1.205 -33.753 8.931 1.00 65.31 228 GLU A C 1
ATOM 1775 O O . GLU A 1 228 ? -2.271 -34.345 8.763 1.00 65.31 228 GLU A O 1
ATOM 1780 N N . GLU A 1 229 ? -1.158 -32.459 9.258 1.00 62.97 229 GLU A N 1
ATOM 1781 C CA . GLU A 1 229 ? -2.344 -31.629 9.525 1.00 62.97 229 GLU A CA 1
ATOM 1782 C C . GLU A 1 229 ? -2.884 -30.915 8.266 1.00 62.97 229 GLU A C 1
ATOM 1784 O O . GLU A 1 229 ? -3.845 -30.142 8.337 1.00 62.97 229 GLU A O 1
ATOM 1789 N N . ALA A 1 230 ? -2.258 -31.140 7.102 1.00 66.31 230 ALA A N 1
ATOM 1790 C CA . ALA A 1 230 ? -2.547 -30.471 5.829 1.00 66.31 230 ALA A CA 1
ATOM 1791 C C . ALA A 1 230 ? -2.636 -28.935 5.957 1.00 66.31 230 ALA A C 1
ATOM 1793 O O . ALA A 1 230 ? -3.437 -28.279 5.275 1.00 66.31 230 ALA A O 1
ATOM 1794 N N . THR A 1 231 ? -1.837 -28.337 6.851 1.00 69.06 231 THR A N 1
ATOM 1795 C CA . THR A 1 231 ? -1.838 -26.882 7.036 1.00 69.06 231 THR A CA 1
ATOM 1796 C C . THR A 1 231 ? -0.805 -26.240 6.113 1.00 69.06 231 THR A C 1
ATOM 1798 O O . THR A 1 231 ? 0.394 -26.463 6.278 1.00 69.06 231 THR A O 1
ATOM 1801 N N . PRO A 1 232 ? -1.236 -25.433 5.123 1.00 77.75 232 PRO A N 1
ATOM 1802 C CA . PRO A 1 232 ? -0.298 -24.796 4.213 1.00 77.75 232 PRO A CA 1
ATOM 1803 C C . PRO A 1 232 ? 0.501 -23.720 4.949 1.00 77.75 232 PRO A C 1
ATOM 1805 O O . PRO A 1 232 ? -0.049 -22.982 5.780 1.00 77.75 232 PRO A O 1
ATOM 1808 N N . GLN A 1 233 ? 1.771 -23.570 4.579 1.00 86.56 233 GLN A N 1
ATOM 1809 C CA . GLN A 1 233 ? 2.596 -22.460 5.031 1.00 86.56 233 GLN A CA 1
ATOM 1810 C C . GLN A 1 233 ? 1.960 -21.151 4.568 1.00 86.56 233 GLN A C 1
ATOM 1812 O O . GLN A 1 233 ? 1.600 -20.951 3.406 1.00 86.56 233 GLN A O 1
ATOM 1817 N N . ARG A 1 234 ? 1.780 -20.244 5.523 1.00 89.75 234 ARG A N 1
ATOM 1818 C CA . ARG A 1 234 ? 1.134 -18.944 5.316 1.00 89.75 234 ARG A CA 1
ATOM 1819 C C . ARG A 1 234 ? 1.928 -17.800 5.924 1.00 89.75 234 ARG A C 1
ATOM 1821 O O . ARG A 1 234 ? 1.471 -16.659 5.844 1.00 89.75 234 ARG A O 1
ATOM 1828 N N . ALA A 1 235 ? 3.079 -18.092 6.517 1.00 90.00 235 ALA A N 1
ATOM 1829 C CA . ALA A 1 235 ? 4.008 -17.128 7.068 1.00 90.00 235 ALA A CA 1
ATOM 1830 C C . ALA A 1 235 ? 5.447 -17.469 6.668 1.00 90.00 235 ALA A C 1
ATOM 1832 O O . ALA A 1 235 ? 5.844 -18.632 6.672 1.00 90.00 235 ALA A O 1
ATOM 1833 N N . TRP A 1 236 ? 6.231 -16.433 6.388 1.00 90.12 236 TRP A N 1
ATOM 1834 C CA . TRP A 1 236 ? 7.654 -16.520 6.092 1.00 90.12 236 TRP A CA 1
ATOM 1835 C C . TRP A 1 236 ? 8.406 -15.510 6.957 1.00 90.12 236 TRP A C 1
ATOM 1837 O O . TRP A 1 236 ? 8.149 -14.305 6.889 1.00 90.12 236 TRP A O 1
ATOM 1847 N N . ASP A 1 237 ? 9.316 -16.016 7.786 1.00 86.69 237 ASP A N 1
ATOM 1848 C CA . ASP A 1 237 ? 10.198 -15.236 8.658 1.00 86.69 237 ASP A CA 1
ATOM 1849 C C . ASP A 1 237 ? 11.604 -15.199 8.042 1.00 86.69 237 ASP A C 1
ATOM 1851 O O . ASP A 1 237 ? 12.084 -16.214 7.539 1.00 86.69 237 ASP A O 1
ATOM 1855 N N . GLY A 1 238 ? 12.251 -14.034 8.046 1.00 77.38 238 GLY A N 1
ATOM 1856 C CA . GLY A 1 238 ? 13.599 -13.858 7.493 1.00 77.38 238 GLY A CA 1
ATOM 1857 C C . GLY A 1 238 ? 13.687 -13.623 5.980 1.00 77.38 238 GLY A C 1
ATOM 1858 O O . GLY A 1 238 ? 14.796 -13.543 5.463 1.00 77.38 238 GLY A O 1
ATOM 1859 N N . ILE A 1 239 ? 12.557 -13.483 5.272 1.00 76.75 239 ILE A N 1
ATOM 1860 C CA . ILE A 1 239 ? 12.558 -13.003 3.874 1.00 76.75 239 ILE A CA 1
ATOM 1861 C C . ILE A 1 239 ? 12.705 -11.479 3.819 1.00 76.75 239 ILE A C 1
ATOM 1863 O O . ILE A 1 239 ? 13.372 -10.973 2.926 1.00 76.75 239 ILE A O 1
ATOM 1867 N N . LEU A 1 240 ? 12.095 -10.769 4.772 1.00 74.50 240 LEU A N 1
ATOM 1868 C CA . LEU A 1 240 ? 12.173 -9.315 4.901 1.00 74.50 240 LEU A CA 1
ATOM 1869 C C . LEU A 1 240 ? 12.910 -8.954 6.206 1.00 74.50 240 LEU A C 1
ATOM 1871 O O . LEU A 1 240 ? 12.650 -9.590 7.235 1.00 74.50 240 LEU A O 1
ATOM 1875 N N . PRO A 1 241 ? 13.784 -7.933 6.227 1.00 70.25 241 PRO A N 1
ATOM 1876 C CA . PRO A 1 241 ? 14.366 -7.389 7.441 1.00 70.25 241 PRO A CA 1
ATOM 1877 C C . PRO A 1 241 ? 13.277 -6.938 8.411 1.00 70.25 241 PRO A C 1
ATOM 1879 O O . PRO A 1 241 ? 12.375 -6.175 8.061 1.00 70.25 241 PRO A O 1
ATOM 1882 N N . ASP A 1 242 ? 13.383 -7.404 9.653 1.00 73.38 242 ASP A N 1
ATOM 1883 C CA . ASP A 1 242 ? 12.529 -7.013 10.778 1.00 73.38 242 ASP A CA 1
ATOM 1884 C C . ASP A 1 242 ? 11.016 -7.244 10.586 1.00 73.38 242 ASP A C 1
ATOM 1886 O O . ASP A 1 242 ? 10.216 -6.696 11.346 1.00 73.38 242 ASP A O 1
ATOM 1890 N N . GLN A 1 243 ? 10.597 -8.056 9.606 1.00 83.19 243 GLN A N 1
ATOM 1891 C CA . GLN A 1 243 ? 9.184 -8.276 9.298 1.00 83.19 243 GLN A CA 1
ATOM 1892 C C . GLN A 1 243 ? 8.894 -9.709 8.834 1.00 83.19 243 GLN A C 1
ATOM 1894 O O . GLN A 1 243 ? 9.612 -10.285 8.024 1.00 83.19 243 GLN A O 1
ATOM 1899 N N . ILE A 1 244 ? 7.774 -10.267 9.300 1.00 89.69 244 ILE A N 1
ATOM 1900 C CA . ILE A 1 244 ? 7.257 -11.557 8.825 1.00 89.69 244 ILE A CA 1
ATOM 1901 C C . ILE A 1 244 ? 6.239 -11.286 7.710 1.00 89.69 244 ILE A C 1
ATOM 1903 O O . ILE A 1 244 ? 5.269 -10.544 7.905 1.00 89.69 244 ILE A O 1
ATOM 1907 N N . LEU A 1 245 ? 6.420 -11.898 6.542 1.00 90.62 245 LEU A N 1
ATOM 1908 C CA . LEU A 1 245 ? 5.434 -11.845 5.463 1.00 90.62 245 LEU A CA 1
ATOM 1909 C C . LEU A 1 245 ? 4.377 -12.921 5.698 1.00 90.62 245 LEU A C 1
ATOM 1911 O O . LEU A 1 245 ? 4.727 -14.071 5.944 1.00 90.62 245 LEU A O 1
ATOM 1915 N N . ILE A 1 246 ? 3.087 -12.575 5.602 1.00 93.31 246 ILE A N 1
ATOM 1916 C CA . ILE A 1 246 ? 2.006 -13.567 5.719 1.00 93.31 246 ILE A CA 1
ATOM 1917 C C . ILE A 1 246 ? 0.944 -13.462 4.614 1.00 93.31 246 ILE A C 1
ATOM 1919 O O . ILE A 1 246 ? 0.673 -12.392 4.061 1.00 93.31 246 ILE A O 1
ATOM 1923 N N . TYR A 1 247 ? 0.232 -14.562 4.379 1.00 92.88 247 TYR A N 1
ATOM 1924 C CA . TYR A 1 247 ? -1.078 -14.578 3.729 1.00 92.88 247 TYR A CA 1
ATOM 1925 C C . TYR A 1 247 ? -2.133 -14.982 4.757 1.00 92.88 247 TYR A C 1
ATOM 1927 O O . TYR A 1 247 ? -2.266 -16.147 5.135 1.00 92.88 247 TYR A O 1
ATOM 1935 N N . CYS A 1 248 ? -2.900 -14.000 5.240 1.00 92.50 248 CYS A N 1
ATOM 1936 C CA . CYS A 1 248 ? -3.984 -14.288 6.173 1.00 92.50 248 CYS A CA 1
ATOM 1937 C C . CYS A 1 248 ? -5.060 -15.161 5.507 1.00 92.50 248 CYS A C 1
ATOM 1939 O O . CYS A 1 248 ? -5.176 -15.186 4.287 1.00 92.50 248 CYS A O 1
ATOM 1941 N N . ARG A 1 249 ? -5.914 -15.798 6.312 1.00 89.75 249 ARG A N 1
ATOM 1942 C CA . ARG A 1 249 ? -6.952 -16.753 5.871 1.00 89.75 249 ARG A CA 1
ATOM 1943 C C . ARG A 1 249 ? -7.986 -16.219 4.864 1.00 89.75 249 ARG A C 1
ATOM 1945 O O . ARG A 1 249 ? -8.827 -16.978 4.406 1.00 89.75 249 ARG A O 1
ATOM 1952 N N . LYS A 1 250 ? -7.973 -14.920 4.552 1.00 88.81 250 LYS A N 1
ATOM 1953 C CA . LYS A 1 250 ? -8.825 -14.324 3.510 1.00 88.81 250 LYS A CA 1
ATOM 1954 C C . LYS A 1 250 ? -8.276 -14.522 2.091 1.00 88.81 250 LYS A C 1
ATOM 1956 O O . LYS A 1 250 ? -8.966 -14.149 1.147 1.00 88.81 250 LYS A O 1
ATOM 1961 N N . HIS A 1 251 ? -7.046 -15.018 1.961 1.00 86.69 251 HIS A N 1
ATOM 1962 C CA . HIS A 1 251 ? -6.311 -15.159 0.707 1.00 86.69 251 HIS A CA 1
ATOM 1963 C C . HIS A 1 251 ? -5.655 -16.531 0.613 1.00 86.69 251 HIS A C 1
ATOM 1965 O O . HIS A 1 251 ? -5.347 -17.120 1.679 1.00 86.69 251 HIS A O 1
#

pLDDT: mean 80.32, std 24.68, range [26.72, 98.62]

Secondary structure (DSSP, 8-state):
-----PPPPPPPP---------------------------------------SBTTT---SS-EE--STT--EE--SHHHHGGGT-------HHHHHHHHHHGGG-----HHHHTTEEEBTTT--EEE--TTS--SSEE-SSTTT--EE-HHHHHHHH-TT-HHHHHHHHHHHHTT-----GGGS-TTT-PPP-TTSGGGSEEEESSSS-EEEGGG--TTS-SS-BTTTTB---EEEEEETTEEEE--TT-

Organism: Aegilops tauschii subsp. strangulata (NCBI:txid200361)

Sequence (251 aa):
MAVIKVRMSKLRKAKSVEDSRHKSASREPKEGQSSNPKRANGEAPVEPQQREVCAFCDDGGELICCDGGCLRSFHPTKEHGERSMCTTLGLNEAKWQKHKALGEKGLYFCENCKHKQHQCFACGLLGSSNLTAGPEVFQCKEQKCGHFYHPGCVAKILYPDNKAKATCFEQCVAGGLEFSCPVHKCKRCKEAENKHDKEMQFAVCRRCPTVYHRKCLPRDISLIEDEEEATPQRAWDGILPDQILIYCRKH

InterPro domains:
  IPR001965 Zinc finger, PHD-type [SM00249] (53-114)
  IPR001965 Zinc finger, PHD-type [SM00249] (119-185)
  IPR013083 Zinc finger, RING/FYVE/PHD-type [G3DSA:3.30.40.10] (49-116)
  IPR013083 Zinc finger, RING/FYVE/PHD-type [G3DSA:3.30.40.10] (117-207)
  IPR055197 Histone-lysine N-methyltransferase NSD-like, variant PHD zinc finger [PF23004] (186-251)
  IPR055198 Histone-lysine N-methyltransferase NSD-like, PHD zinc finger [PF22908] (116-184)